Protein AF-X1AAZ5-F1 (afdb_monomer_lit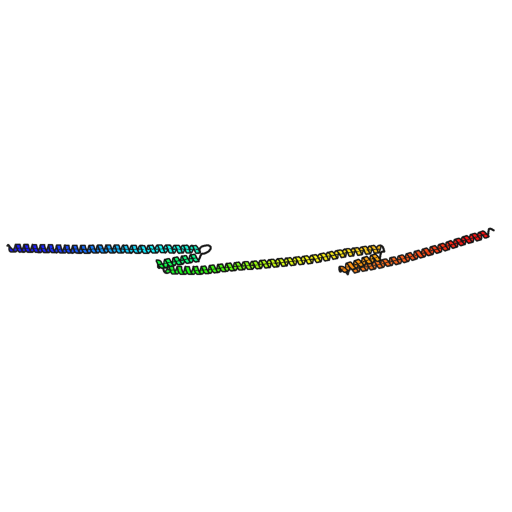e)

Structure (mmCIF, N/CA/C/O backbone):
data_AF-X1AAZ5-F1
#
_entry.id   AF-X1AAZ5-F1
#
loop_
_atom_site.group_PDB
_atom_site.id
_atom_site.type_symbol
_atom_site.label_atom_id
_atom_site.label_alt_id
_atom_site.label_comp_id
_atom_site.label_asym_id
_atom_site.label_entity_id
_atom_site.label_seq_id
_atom_site.pdbx_PDB_ins_code
_atom_site.Cartn_x
_atom_site.Cartn_y
_atom_site.Cartn_z
_atom_site.occupancy
_atom_site.B_iso_or_equiv
_atom_site.auth_seq_id
_atom_site.auth_comp_id
_atom_site.auth_asym_id
_atom_site.auth_atom_id
_atom_site.pdbx_PDB_model_num
ATOM 1 N N . MET A 1 1 ? 84.600 21.470 -128.174 1.00 48.38 1 MET A N 1
ATOM 2 C CA . MET A 1 1 ? 83.312 21.924 -127.594 1.00 48.38 1 MET A CA 1
ATOM 3 C C . MET A 1 1 ? 82.385 20.789 -127.137 1.00 48.38 1 MET A C 1
ATOM 5 O O . MET A 1 1 ? 81.461 21.081 -126.395 1.00 48.38 1 MET A O 1
ATOM 9 N N . ILE A 1 2 ? 82.657 19.516 -127.462 1.00 49.84 2 ILE A N 1
ATOM 10 C CA . ILE A 1 2 ? 81.802 18.371 -127.083 1.00 49.84 2 ILE A CA 1
ATOM 11 C C . ILE A 1 2 ? 82.000 17.956 -125.602 1.00 49.84 2 ILE A C 1
ATOM 13 O O . ILE A 1 2 ? 81.033 17.855 -124.859 1.00 49.84 2 ILE A O 1
ATOM 17 N N . ALA A 1 3 ? 83.243 17.909 -125.101 1.00 54.94 3 ALA A N 1
ATOM 18 C CA . ALA A 1 3 ? 83.543 17.515 -123.711 1.00 54.94 3 ALA A CA 1
ATOM 19 C C . ALA A 1 3 ? 82.997 18.459 -122.613 1.00 54.94 3 ALA A C 1
ATOM 21 O O . ALA A 1 3 ? 82.826 18.049 -121.469 1.00 54.94 3 ALA A O 1
ATOM 22 N N . LYS A 1 4 ? 82.716 19.731 -122.935 1.00 57.09 4 LYS A N 1
ATOM 23 C CA . LYS A 1 4 ? 82.187 20.724 -121.976 1.00 57.09 4 LYS A CA 1
ATOM 24 C C . LYS A 1 4 ? 80.663 20.604 -121.811 1.00 57.09 4 LYS A C 1
ATOM 26 O O . LYS A 1 4 ? 80.146 20.919 -120.743 1.00 57.09 4 LYS A O 1
ATOM 31 N N . ALA A 1 5 ? 79.969 20.121 -122.846 1.00 58.66 5 ALA A N 1
ATOM 32 C CA . ALA A 1 5 ? 78.535 19.843 -122.821 1.00 58.66 5 ALA A CA 1
ATOM 33 C C . ALA A 1 5 ? 78.224 18.569 -122.015 1.00 58.66 5 ALA A C 1
ATOM 35 O O . ALA A 1 5 ? 77.319 18.593 -121.184 1.00 58.66 5 ALA A O 1
ATOM 36 N N . ASP A 1 6 ? 79.036 17.514 -122.155 1.00 60.66 6 ASP A N 1
ATOM 37 C CA . ASP A 1 6 ? 78.893 16.281 -121.363 1.00 60.66 6 ASP A CA 1
ATOM 38 C C . ASP A 1 6 ? 79.175 16.502 -119.869 1.00 60.66 6 ASP A C 1
ATOM 40 O O . ASP A 1 6 ? 78.485 15.952 -119.013 1.00 60.66 6 ASP A O 1
ATOM 44 N N . LEU A 1 7 ? 80.134 17.370 -119.527 1.00 67.94 7 LEU A N 1
ATOM 45 C CA . LEU A 1 7 ? 80.459 17.701 -118.134 1.00 67.94 7 LEU A CA 1
ATOM 46 C C . LEU A 1 7 ? 79.361 18.545 -117.461 1.00 67.94 7 LEU A C 1
ATOM 48 O O . LEU A 1 7 ? 79.075 18.360 -116.281 1.00 67.94 7 LEU A O 1
ATOM 52 N N . LEU A 1 8 ? 78.707 19.439 -118.215 1.00 68.00 8 LEU A N 1
ATOM 53 C CA . LEU A 1 8 ? 77.531 20.193 -117.759 1.00 68.00 8 LEU A CA 1
ATOM 54 C C . LEU A 1 8 ? 76.291 19.303 -117.614 1.00 68.00 8 LEU A C 1
ATOM 56 O O . LEU A 1 8 ? 75.532 19.477 -116.661 1.00 68.00 8 LEU A O 1
ATOM 60 N N . LYS A 1 9 ? 76.105 18.334 -118.517 1.00 72.31 9 LYS A N 1
ATOM 61 C CA . LYS A 1 9 ? 75.026 17.343 -118.440 1.00 72.31 9 LYS A CA 1
ATOM 62 C C . LYS A 1 9 ? 75.192 16.439 -117.216 1.00 72.31 9 LYS A C 1
ATOM 64 O O . LYS A 1 9 ? 74.267 16.332 -116.421 1.00 72.31 9 LYS A O 1
ATOM 69 N N . LYS A 1 10 ? 76.408 15.940 -116.975 1.00 73.88 10 LYS A N 1
ATOM 70 C CA . LYS A 1 10 ? 76.755 15.133 -115.795 1.00 73.88 10 LYS A CA 1
ATOM 71 C C . LYS A 1 10 ? 76.596 15.902 -114.475 1.00 73.88 10 LYS A C 1
ATOM 73 O O . LYS A 1 10 ? 76.205 15.326 -113.468 1.00 73.88 10 LYS A O 1
ATOM 78 N N . ARG A 1 11 ? 76.865 17.215 -114.470 1.00 73.56 11 ARG A N 1
ATOM 79 C CA . ARG A 1 11 ? 76.662 18.086 -113.297 1.00 73.56 11 ARG A CA 1
ATOM 80 C C . ARG A 1 11 ? 75.178 18.364 -113.026 1.00 73.56 11 ARG A C 1
ATOM 82 O O . ARG A 1 11 ? 74.782 18.360 -111.867 1.00 73.56 11 ARG A O 1
ATOM 89 N N . ARG A 1 12 ? 74.357 18.540 -114.073 1.00 75.38 12 ARG A N 1
ATOM 90 C CA . ARG A 1 12 ? 72.887 18.603 -113.948 1.00 75.38 12 ARG A CA 1
ATOM 91 C C . ARG A 1 12 ? 72.302 17.288 -113.442 1.00 75.38 12 ARG A C 1
ATOM 93 O O . ARG A 1 12 ? 71.495 17.327 -112.528 1.00 75.38 12 ARG A O 1
ATOM 100 N N . GLU A 1 13 ? 72.748 16.153 -113.976 1.00 78.31 13 GLU A N 1
ATOM 101 C CA . GLU A 1 13 ? 72.322 14.822 -113.521 1.00 78.31 13 GLU A CA 1
ATOM 102 C C . GLU A 1 13 ? 72.687 14.594 -112.045 1.00 78.31 13 GLU A C 1
ATOM 104 O O . GLU A 1 13 ? 71.843 14.165 -111.270 1.00 78.31 13 GLU A O 1
ATOM 109 N N . GLN A 1 14 ? 73.891 14.983 -111.605 1.00 78.31 14 GLN A N 1
ATOM 110 C CA . GLN A 1 14 ? 74.274 14.916 -110.186 1.00 78.31 14 GLN A CA 1
ATOM 111 C C . GLN A 1 14 ? 73.463 15.861 -109.286 1.00 78.31 14 GLN A C 1
ATOM 113 O O . GLN A 1 14 ? 73.153 15.514 -108.146 1.00 78.31 14 GLN A O 1
ATOM 118 N N . GLU A 1 15 ? 73.126 17.064 -109.756 1.00 79.75 15 GLU A N 1
ATOM 119 C CA . GLU A 1 15 ? 72.258 17.990 -109.018 1.00 79.75 15 GLU A CA 1
ATOM 120 C C . GLU A 1 15 ? 70.813 17.480 -108.939 1.00 79.75 15 GLU A C 1
ATOM 122 O O . GLU A 1 15 ? 70.173 17.631 -107.897 1.00 79.75 15 GLU A O 1
ATOM 127 N N . GLU A 1 16 ? 70.302 16.852 -109.999 1.00 80.75 16 GLU A N 1
ATOM 128 C CA . GLU A 1 16 ? 68.994 16.192 -110.015 1.00 80.75 16 GLU A CA 1
ATOM 129 C C . GLU A 1 16 ? 68.976 14.961 -109.104 1.00 80.75 16 GLU A C 1
ATOM 131 O O . GLU A 1 16 ? 68.070 14.843 -108.284 1.00 80.75 16 GLU A O 1
ATOM 136 N N . GLU A 1 17 ? 70.011 14.116 -109.128 1.00 81.00 17 GLU A N 1
ATOM 137 C CA . GLU A 1 17 ? 70.171 13.000 -108.187 1.00 81.00 17 GLU A CA 1
ATOM 138 C C . GLU A 1 17 ? 70.246 13.483 -106.732 1.00 81.00 17 GLU A C 1
ATOM 140 O O . GLU A 1 17 ? 69.628 12.891 -105.846 1.00 81.00 17 GLU A O 1
ATOM 145 N N . GLN A 1 18 ? 70.959 14.581 -106.455 1.00 82.12 18 GLN A N 1
ATOM 146 C CA . GLN A 1 18 ? 71.007 15.165 -105.112 1.00 82.12 18 GLN A CA 1
ATOM 147 C C . GLN A 1 18 ? 69.662 15.752 -104.677 1.00 82.12 18 GLN A C 1
ATOM 149 O O . GLN A 1 18 ? 69.300 15.615 -103.506 1.00 82.12 18 GLN A O 1
ATOM 154 N N . LYS A 1 19 ? 68.918 16.401 -105.579 1.00 85.06 19 LYS A N 1
ATOM 155 C CA . LYS A 1 19 ? 67.560 16.889 -105.293 1.00 85.06 19 LYS A CA 1
ATOM 156 C C . LYS A 1 19 ? 66.617 15.726 -105.009 1.00 85.06 19 LYS A C 1
ATOM 158 O O . LYS A 1 19 ? 65.960 15.746 -103.973 1.00 85.06 19 LYS A O 1
ATOM 163 N N . LEU A 1 20 ? 66.642 14.690 -105.845 1.00 85.69 20 LEU A N 1
ATOM 164 C CA . LEU A 1 20 ? 65.836 13.483 -105.676 1.00 85.69 20 LEU A CA 1
ATOM 165 C C . LEU A 1 20 ? 66.172 12.766 -104.361 1.00 85.69 20 LEU A C 1
ATOM 167 O O . LEU A 1 20 ? 65.281 12.324 -103.643 1.00 85.69 20 LEU A O 1
ATOM 171 N N . LYS A 1 21 ? 67.458 12.700 -103.991 1.00 87.38 21 LYS A N 1
ATOM 172 C CA . LYS A 1 21 ? 67.903 12.127 -102.714 1.00 87.38 21 LYS A CA 1
ATOM 173 C C . LYS A 1 21 ? 67.408 12.941 -101.515 1.00 87.38 21 LYS A C 1
ATOM 175 O O . LYS A 1 21 ? 66.916 12.356 -100.559 1.00 87.38 21 LYS A O 1
ATOM 180 N N . ARG A 1 22 ? 67.469 14.277 -101.580 1.00 85.19 22 ARG A N 1
ATOM 181 C CA . ARG A 1 22 ? 66.918 15.163 -100.535 1.00 85.19 22 ARG A CA 1
ATOM 182 C C . ARG A 1 22 ? 65.399 15.060 -100.432 1.00 85.19 22 ARG A C 1
ATOM 184 O O . ARG A 1 22 ? 64.877 15.107 -99.325 1.00 85.19 22 ARG A O 1
ATOM 191 N N . GLU A 1 23 ? 64.693 14.927 -101.551 1.00 87.12 23 GLU A N 1
ATOM 192 C CA . GLU A 1 23 ? 63.245 14.691 -101.555 1.00 87.12 23 GLU A CA 1
ATOM 193 C C . GLU A 1 23 ? 62.900 13.326 -100.958 1.00 87.12 23 GLU A C 1
ATOM 195 O O . GLU A 1 23 ? 62.009 13.242 -100.120 1.00 87.12 23 GLU A O 1
ATOM 200 N N . LEU A 1 24 ? 63.647 12.273 -101.299 1.00 84.38 24 LEU A N 1
ATOM 201 C CA . LEU A 1 24 ? 63.490 10.951 -100.690 1.00 84.38 24 LEU A CA 1
ATOM 202 C C . LEU A 1 24 ? 63.758 10.969 -99.183 1.00 84.38 24 LEU A C 1
ATOM 204 O O . LEU A 1 24 ? 63.023 10.329 -98.434 1.00 84.38 24 LEU A O 1
ATOM 208 N N . ASP A 1 25 ? 64.786 11.684 -98.731 1.00 88.06 25 ASP A N 1
ATOM 209 C CA . ASP A 1 25 ? 65.100 11.797 -97.307 1.00 88.06 25 ASP A CA 1
ATOM 210 C C . ASP A 1 25 ? 64.040 12.629 -96.567 1.00 88.06 25 ASP A C 1
ATOM 212 O O . ASP A 1 25 ? 63.572 12.195 -95.517 1.00 88.06 25 ASP A O 1
ATOM 216 N N . ARG A 1 26 ? 63.534 13.723 -97.160 1.00 89.56 26 ARG A N 1
ATOM 217 C CA . ARG A 1 26 ? 62.373 14.468 -96.632 1.00 89.56 26 ARG A CA 1
ATOM 218 C C . ARG A 1 26 ? 61.125 13.597 -96.532 1.00 89.56 26 ARG A C 1
ATOM 220 O O . ARG A 1 26 ? 60.481 13.588 -95.493 1.00 89.56 26 ARG A O 1
ATOM 227 N N . LEU A 1 27 ? 60.809 12.817 -97.566 1.00 89.31 27 LEU A N 1
ATOM 228 C CA . LEU A 1 27 ? 59.665 11.901 -97.554 1.00 89.31 27 LEU A CA 1
ATOM 229 C C . LEU A 1 27 ? 59.824 10.795 -96.501 1.00 89.31 27 LEU A C 1
ATOM 231 O O . LEU A 1 27 ? 58.845 10.386 -95.874 1.00 89.31 27 LEU A O 1
ATOM 235 N N . LYS A 1 28 ? 61.048 10.300 -96.274 1.00 90.19 28 LYS A N 1
ATOM 236 C CA . LYS A 1 28 ? 61.338 9.350 -95.187 1.00 90.19 28 LYS A CA 1
ATOM 237 C C . LYS A 1 28 ? 61.170 9.997 -93.813 1.00 90.19 28 LYS A C 1
ATOM 239 O O . LYS A 1 28 ? 60.589 9.369 -92.930 1.00 90.19 28 LYS A O 1
ATOM 244 N N . GLU A 1 29 ? 61.653 11.223 -93.630 1.00 90.62 29 GLU A N 1
ATOM 245 C CA . GLU A 1 29 ? 61.481 11.996 -92.396 1.00 90.62 29 GLU A CA 1
ATOM 246 C C . GLU A 1 29 ? 60.003 12.293 -92.123 1.00 90.62 29 GLU A C 1
ATOM 248 O O . GLU A 1 29 ? 59.532 12.043 -91.016 1.00 90.62 29 GLU A O 1
ATOM 253 N N . GLU A 1 30 ? 59.242 12.720 -93.132 1.00 89.69 30 GLU A N 1
ATOM 254 C CA . GLU A 1 30 ? 57.794 12.935 -93.042 1.00 89.69 30 GLU A CA 1
ATOM 255 C C . GLU A 1 30 ? 57.055 11.645 -92.675 1.00 89.69 30 GLU A C 1
ATOM 257 O O . GLU A 1 30 ? 56.229 11.649 -91.761 1.00 89.69 30 GLU A O 1
ATOM 262 N N . ARG A 1 31 ? 57.397 10.513 -93.305 1.00 90.00 31 ARG A N 1
ATOM 263 C CA . ARG A 1 31 ? 56.808 9.204 -92.982 1.00 90.00 31 ARG A CA 1
ATOM 264 C C . ARG A 1 31 ? 57.146 8.750 -91.558 1.00 90.00 31 ARG A C 1
ATOM 266 O O . ARG A 1 31 ? 56.286 8.192 -90.874 1.00 90.00 31 ARG A O 1
ATOM 273 N N . ASN A 1 32 ? 58.371 9.003 -91.092 1.00 92.75 32 ASN A N 1
ATOM 274 C CA . ASN A 1 32 ? 58.786 8.716 -89.717 1.00 92.75 32 ASN A CA 1
ATOM 275 C C . ASN A 1 32 ? 58.052 9.608 -88.706 1.00 92.75 32 ASN A C 1
ATOM 277 O O . ASN A 1 32 ? 57.542 9.102 -87.705 1.00 92.75 32 ASN A O 1
ATOM 281 N N . LEU A 1 33 ? 57.939 10.913 -88.975 1.00 91.56 33 LEU A N 1
ATOM 282 C CA . LEU A 1 33 ? 57.174 11.853 -88.153 1.00 91.56 33 LEU A CA 1
ATOM 283 C C . LEU A 1 33 ? 55.692 11.470 -88.102 1.00 91.56 33 LEU A C 1
ATOM 285 O O . LEU A 1 33 ? 55.098 11.469 -87.024 1.00 91.56 33 LEU A O 1
ATOM 289 N N . GLU A 1 34 ? 55.098 11.077 -89.230 1.00 93.31 34 GLU A N 1
ATOM 290 C CA . GLU A 1 34 ? 53.718 10.592 -89.283 1.00 93.31 34 GLU A CA 1
ATOM 291 C C . GLU A 1 34 ? 53.538 9.319 -88.436 1.00 93.31 34 GLU A C 1
ATOM 293 O O . GLU A 1 34 ? 52.545 9.192 -87.713 1.00 93.31 34 GLU A O 1
ATOM 298 N N . GLY A 1 35 ? 54.516 8.406 -88.465 1.00 93.38 35 GLY A N 1
ATOM 299 C CA . GLY A 1 35 ? 54.561 7.221 -87.605 1.00 93.38 35 GLY A CA 1
ATOM 300 C C . GLY A 1 35 ? 54.590 7.570 -86.113 1.00 93.38 35 GLY A C 1
ATOM 301 O O . GLY A 1 35 ? 53.752 7.083 -85.352 1.00 93.38 35 GLY A O 1
ATOM 302 N N . ILE A 1 36 ? 55.485 8.475 -85.704 1.00 93.94 36 ILE A N 1
ATOM 303 C CA . ILE A 1 36 ? 55.602 8.949 -84.312 1.00 93.94 36 ILE A CA 1
ATOM 304 C C . ILE A 1 36 ? 54.311 9.648 -83.859 1.00 93.94 36 ILE A C 1
ATOM 306 O O . ILE A 1 36 ? 53.826 9.409 -82.751 1.00 93.94 36 ILE A O 1
ATOM 310 N N . LEU A 1 37 ? 53.712 10.486 -84.710 1.00 91.81 37 LEU A N 1
ATOM 311 C CA . LEU A 1 37 ? 52.455 11.175 -84.404 1.00 91.81 37 LEU A CA 1
ATOM 312 C C . LEU A 1 37 ? 51.279 10.200 -84.274 1.00 91.81 37 LEU A C 1
ATOM 314 O O . LEU A 1 37 ? 50.444 10.374 -83.381 1.00 91.81 37 LEU A O 1
ATOM 318 N N . LYS A 1 38 ? 51.198 9.171 -85.129 1.00 94.56 38 LYS A N 1
ATOM 319 C CA . LYS A 1 38 ? 50.183 8.109 -85.018 1.00 94.56 38 LYS A CA 1
ATOM 320 C C . LYS A 1 38 ? 50.335 7.331 -83.712 1.00 94.56 38 LYS A C 1
ATOM 322 O O . LYS A 1 38 ? 49.332 7.129 -83.026 1.00 94.56 38 LYS A O 1
ATOM 327 N N . GLU A 1 39 ? 51.560 6.974 -83.337 1.00 94.44 39 GLU A N 1
ATOM 328 C CA . GLU A 1 39 ? 51.838 6.256 -82.091 1.00 94.44 39 GLU A CA 1
ATOM 329 C C . GLU A 1 39 ? 51.519 7.110 -80.854 1.00 94.44 39 GLU A C 1
ATOM 331 O O . GLU A 1 39 ? 50.786 6.672 -79.970 1.00 94.44 39 GLU A O 1
ATOM 336 N N . ARG A 1 40 ? 51.923 8.387 -80.826 1.00 93.38 40 ARG A N 1
ATOM 337 C CA . ARG A 1 40 ? 51.569 9.309 -79.731 1.00 93.38 40 ARG A CA 1
ATOM 338 C C . ARG A 1 40 ? 50.054 9.495 -79.593 1.00 93.38 40 ARG A C 1
ATOM 340 O O . ARG A 1 40 ? 49.526 9.465 -78.483 1.00 93.38 40 ARG A O 1
ATOM 347 N N . ARG A 1 41 ? 49.327 9.629 -80.712 1.00 94.00 41 ARG A N 1
ATOM 348 C CA . ARG A 1 41 ? 47.851 9.686 -80.709 1.00 94.00 41 ARG A CA 1
ATOM 349 C C . ARG A 1 41 ? 47.230 8.393 -80.180 1.00 94.00 41 ARG A C 1
ATOM 351 O O . ARG A 1 41 ? 46.203 8.452 -79.504 1.00 94.00 41 ARG A O 1
ATOM 358 N N . ARG A 1 42 ? 47.817 7.233 -80.487 1.00 95.06 42 ARG A N 1
ATOM 359 C CA . ARG A 1 42 ? 47.375 5.938 -79.955 1.00 95.06 42 ARG A CA 1
ATOM 360 C C . ARG A 1 42 ? 47.581 5.872 -78.441 1.00 95.06 42 ARG A C 1
ATOM 362 O O . ARG A 1 42 ? 46.616 5.601 -77.731 1.00 95.06 42 ARG A O 1
ATOM 369 N N . GLN A 1 43 ? 48.768 6.227 -77.956 1.00 94.44 43 GLN A N 1
ATOM 370 C CA . GLN A 1 43 ? 49.090 6.261 -76.526 1.00 94.44 43 GLN A CA 1
ATOM 371 C C . GLN A 1 43 ? 48.184 7.222 -75.746 1.00 94.44 43 GLN A C 1
ATOM 373 O O . GLN A 1 43 ? 47.678 6.870 -74.683 1.00 94.44 43 GLN A O 1
ATOM 378 N N . GLU A 1 44 ? 47.893 8.413 -76.277 1.00 94.00 44 GLU A N 1
ATOM 379 C CA . GLU A 1 44 ? 46.950 9.342 -75.639 1.00 94.00 44 GLU A CA 1
ATOM 380 C C . GLU A 1 44 ? 45.522 8.784 -75.578 1.00 94.00 44 GLU A C 1
ATOM 382 O O . GLU A 1 44 ? 44.834 8.958 -74.569 1.00 94.00 44 GLU A O 1
ATOM 387 N N . ARG A 1 45 ? 45.061 8.092 -76.630 1.00 94.62 45 ARG A N 1
ATOM 388 C CA . ARG A 1 45 ? 43.749 7.423 -76.629 1.00 94.62 45 ARG A CA 1
ATOM 389 C C . ARG A 1 45 ? 43.700 6.294 -75.606 1.00 94.62 45 ARG A C 1
ATOM 391 O O . ARG A 1 45 ? 42.707 6.181 -74.891 1.00 94.62 45 ARG A O 1
ATOM 398 N N . GLU A 1 46 ? 44.744 5.477 -75.522 1.00 95.12 46 GLU A N 1
ATOM 399 C CA . GLU A 1 46 ? 44.851 4.390 -74.544 1.00 95.12 46 GLU A CA 1
ATOM 400 C C . GLU A 1 46 ? 44.911 4.937 -73.111 1.00 95.12 46 GLU A C 1
ATOM 402 O O . GLU A 1 46 ? 44.148 4.485 -72.259 1.00 95.12 46 GLU A O 1
ATOM 407 N N . LYS A 1 47 ? 45.690 5.999 -72.863 1.00 96.31 47 LYS A N 1
ATOM 408 C CA . LYS A 1 47 ? 45.733 6.698 -71.569 1.00 96.31 47 LYS A CA 1
ATOM 409 C C . LYS A 1 47 ? 44.370 7.272 -71.177 1.00 96.31 47 LYS A C 1
ATOM 411 O O . LYS A 1 47 ? 43.944 7.094 -70.039 1.00 96.31 47 LYS A O 1
ATOM 416 N N . LYS A 1 48 ? 43.649 7.909 -72.109 1.00 95.25 48 LYS A N 1
ATOM 417 C CA . LYS A 1 48 ? 42.283 8.411 -71.864 1.00 95.25 48 LYS A CA 1
ATOM 418 C C . LYS A 1 48 ? 41.308 7.278 -71.545 1.00 95.25 48 LYS A C 1
ATOM 420 O O . LYS A 1 48 ? 40.509 7.418 -70.624 1.00 95.25 48 LYS A O 1
ATOM 425 N N . LYS A 1 49 ? 41.384 6.151 -72.261 1.00 96.00 49 LYS A N 1
ATOM 426 C CA . LYS A 1 49 ? 40.563 4.963 -71.973 1.00 96.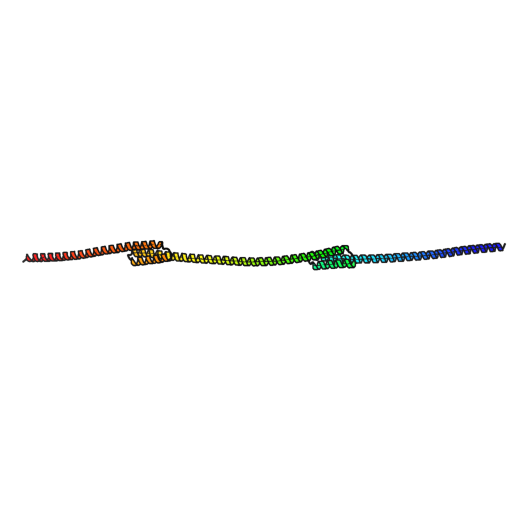00 49 LYS A CA 1
ATOM 427 C C . LYS A 1 49 ? 40.871 4.389 -70.589 1.00 96.00 49 LYS A C 1
ATOM 429 O O . LYS A 1 49 ? 39.941 4.138 -69.831 1.00 96.00 49 LYS A O 1
ATOM 434 N N . ALA A 1 50 ? 42.147 4.238 -70.236 1.00 95.19 50 ALA A N 1
ATOM 435 C CA . ALA A 1 50 ? 42.563 3.761 -68.918 1.00 95.19 50 ALA A CA 1
ATOM 436 C C . ALA A 1 50 ? 42.076 4.695 -67.799 1.00 95.19 50 ALA A C 1
ATOM 438 O O . ALA A 1 50 ? 41.524 4.232 -66.805 1.00 95.19 50 ALA A O 1
ATOM 439 N N . GLN A 1 51 ? 42.188 6.012 -67.998 1.00 95.00 51 GLN A N 1
ATOM 440 C CA . GLN A 1 51 ? 41.680 7.003 -67.052 1.00 95.00 51 GLN A CA 1
ATOM 441 C C . GLN A 1 51 ? 40.157 6.914 -66.891 1.00 95.00 51 GLN A C 1
ATOM 443 O O . GLN A 1 51 ? 39.676 6.917 -65.765 1.00 95.00 51 GLN A O 1
ATOM 448 N N . GLN A 1 52 ? 39.399 6.773 -67.984 1.00 95.19 52 GLN A N 1
ATOM 449 C CA . GLN A 1 52 ? 37.941 6.598 -67.925 1.00 95.19 52 GLN A CA 1
ATOM 450 C C . GLN A 1 52 ? 37.521 5.300 -67.221 1.00 95.19 52 GLN A C 1
ATOM 452 O O . GLN A 1 52 ? 36.503 5.267 -66.534 1.00 95.19 52 GLN A O 1
ATOM 457 N N . ILE A 1 53 ? 38.277 4.215 -67.398 1.00 94.50 53 ILE A N 1
ATOM 458 C CA . ILE A 1 53 ? 38.022 2.954 -66.690 1.00 94.50 53 ILE A CA 1
ATOM 459 C C . ILE A 1 53 ? 38.291 3.139 -65.193 1.00 94.50 53 ILE A C 1
ATOM 461 O O . ILE A 1 53 ? 37.454 2.755 -64.379 1.00 94.50 53 ILE A O 1
ATOM 465 N N . ALA A 1 54 ? 39.400 3.790 -64.834 1.00 95.44 54 ALA A N 1
ATOM 466 C CA . ALA A 1 54 ? 39.744 4.076 -63.446 1.00 95.44 54 ALA A CA 1
ATOM 467 C C . ALA A 1 54 ? 38.705 4.983 -62.760 1.00 95.44 54 ALA A C 1
ATOM 469 O O . ALA A 1 54 ? 38.321 4.717 -61.621 1.00 95.44 54 ALA A O 1
ATOM 470 N N . THR A 1 55 ? 38.190 6.015 -63.443 1.00 95.06 55 THR A N 1
ATOM 471 C CA . THR A 1 55 ? 37.132 6.875 -62.881 1.00 95.06 55 THR A CA 1
ATOM 472 C C . THR A 1 55 ? 35.833 6.105 -62.677 1.00 95.06 55 THR A C 1
ATOM 474 O O . THR A 1 55 ? 35.260 6.187 -61.597 1.00 95.06 55 THR A O 1
ATOM 477 N N . LYS A 1 56 ? 35.412 5.283 -63.648 1.00 95.75 56 LYS A N 1
ATOM 478 C CA . LYS A 1 56 ? 34.208 4.444 -63.514 1.00 95.75 56 LYS A CA 1
ATOM 479 C C . LYS A 1 56 ? 34.322 3.424 -62.381 1.00 95.75 56 LYS A C 1
ATOM 481 O O . LYS A 1 56 ? 33.345 3.167 -61.688 1.00 95.75 56 LYS A O 1
ATOM 486 N N . GLN A 1 57 ? 35.496 2.822 -62.190 1.00 94.38 57 GLN A N 1
ATOM 487 C CA . GLN A 1 57 ? 35.733 1.907 -61.068 1.00 94.38 57 GLN A CA 1
ATOM 488 C C . GLN A 1 57 ? 35.651 2.640 -59.728 1.00 94.38 57 GLN A C 1
ATOM 490 O O . GLN A 1 57 ? 35.012 2.148 -58.803 1.00 94.38 57 GLN A O 1
ATOM 495 N N . ARG A 1 58 ? 36.235 3.841 -59.641 1.00 93.81 58 ARG A N 1
ATOM 496 C CA . ARG A 1 58 ? 36.145 4.680 -58.444 1.00 93.81 58 ARG A CA 1
ATOM 497 C C . ARG A 1 58 ? 34.704 5.088 -58.133 1.00 93.81 58 ARG A C 1
ATOM 499 O O . ARG A 1 58 ? 34.303 5.013 -56.980 1.00 93.81 58 ARG A O 1
ATOM 506 N N . GLU A 1 59 ? 33.931 5.483 -59.142 1.00 94.62 59 GLU A N 1
ATOM 507 C CA . GLU A 1 59 ? 32.510 5.827 -58.990 1.00 94.62 59 GLU A CA 1
ATOM 508 C C . GLU A 1 59 ? 31.691 4.645 -58.468 1.00 94.62 59 GLU A C 1
ATOM 510 O O . GLU A 1 59 ? 30.895 4.824 -57.553 1.00 94.62 59 GLU A O 1
ATOM 515 N N . ARG A 1 60 ? 31.937 3.429 -58.977 1.00 95.38 60 ARG A N 1
ATOM 516 C CA . ARG A 1 60 ? 31.279 2.214 -58.470 1.00 95.38 60 ARG A CA 1
ATOM 517 C C . ARG A 1 60 ? 31.599 1.951 -57.004 1.00 95.38 60 ARG A C 1
ATOM 519 O O . ARG A 1 60 ? 30.682 1.740 -56.228 1.00 95.38 60 ARG A O 1
ATOM 526 N N . ILE A 1 61 ? 32.872 2.039 -56.614 1.00 93.00 61 ILE A N 1
ATOM 527 C CA . ILE A 1 61 ? 33.275 1.847 -55.212 1.00 93.00 61 ILE A CA 1
ATOM 528 C C . ILE A 1 61 ? 32.590 2.877 -54.301 1.00 93.00 61 ILE A C 1
ATOM 530 O O . ILE A 1 61 ? 32.104 2.520 -53.233 1.00 93.00 61 ILE A O 1
ATOM 534 N N . ILE A 1 62 ? 32.512 4.141 -54.730 1.00 92.69 62 ILE A N 1
ATOM 535 C CA . ILE A 1 62 ? 31.829 5.200 -53.971 1.00 92.69 62 ILE A CA 1
ATOM 536 C C . ILE A 1 62 ? 30.330 4.906 -53.854 1.00 92.69 62 ILE A C 1
ATOM 538 O O . ILE A 1 62 ? 29.761 5.061 -52.776 1.00 92.69 62 ILE A O 1
ATOM 542 N N . GLN A 1 63 ? 29.691 4.478 -54.944 1.00 95.31 63 GLN A N 1
ATOM 543 C CA . GLN A 1 63 ? 28.270 4.147 -54.947 1.00 95.31 63 GLN A CA 1
ATOM 544 C C . GLN A 1 63 ? 27.972 2.959 -54.026 1.00 95.31 63 GLN A C 1
ATOM 546 O O . GLN A 1 63 ? 27.060 3.043 -53.205 1.00 95.31 63 GLN A O 1
ATOM 551 N N . ASP A 1 64 ? 28.777 1.899 -54.089 1.00 93.81 64 ASP A N 1
ATOM 552 C CA . ASP A 1 64 ? 28.640 0.740 -53.207 1.00 93.81 64 ASP A CA 1
ATOM 553 C C . ASP A 1 64 ? 28.802 1.165 -51.737 1.00 93.81 64 ASP A C 1
ATOM 555 O O . ASP A 1 64 ? 27.947 0.862 -50.904 1.00 93.81 64 ASP A O 1
ATOM 559 N N . GLN A 1 65 ? 29.825 1.968 -51.416 1.00 92.69 65 GLN A N 1
ATOM 560 C CA . GLN A 1 65 ? 30.016 2.526 -50.070 1.00 92.69 65 GLN A CA 1
ATOM 561 C C . GLN A 1 65 ? 28.820 3.365 -49.595 1.00 92.69 65 GLN A C 1
ATOM 563 O O . GLN A 1 65 ? 28.441 3.268 -48.427 1.00 92.69 65 GLN A O 1
ATOM 568 N N . MET A 1 66 ? 28.196 4.158 -50.475 1.00 93.12 66 MET A N 1
ATOM 569 C CA . MET A 1 66 ? 26.981 4.910 -50.140 1.00 93.12 66 MET A CA 1
ATOM 570 C C . MET A 1 66 ? 25.811 3.983 -49.802 1.00 93.12 66 MET A C 1
ATOM 572 O O . MET A 1 66 ? 25.167 4.185 -48.776 1.00 93.12 66 MET A O 1
ATOM 576 N N . THR A 1 67 ? 25.580 2.931 -50.592 1.00 96.12 67 THR A N 1
ATOM 577 C CA . THR A 1 67 ? 24.479 1.988 -50.322 1.00 96.12 67 THR A CA 1
ATOM 578 C C . THR A 1 67 ? 24.649 1.253 -48.989 1.00 96.12 67 THR A C 1
ATOM 580 O O . THR A 1 67 ? 23.695 1.139 -48.220 1.00 96.12 67 THR A O 1
ATOM 583 N N . PHE A 1 68 ? 25.870 0.821 -48.650 1.00 95.19 68 PHE A N 1
ATOM 584 C CA . PHE A 1 68 ? 26.143 0.202 -47.348 1.00 95.19 68 PHE A CA 1
ATOM 585 C C . PHE A 1 68 ? 25.966 1.185 -46.191 1.00 95.19 68 PHE A C 1
ATOM 587 O O . PHE A 1 68 ? 25.480 0.808 -45.125 1.00 95.19 68 PHE A O 1
ATOM 594 N N . ARG A 1 69 ? 26.319 2.457 -46.400 1.00 93.62 69 ARG A N 1
ATOM 595 C CA . ARG A 1 69 ? 26.133 3.509 -45.401 1.00 93.62 69 ARG A CA 1
ATOM 596 C C . ARG A 1 69 ? 24.654 3.774 -45.124 1.00 93.62 69 ARG A C 1
ATOM 598 O O . ARG A 1 69 ? 24.268 3.881 -43.964 1.00 93.62 69 ARG A O 1
ATOM 605 N N . GLU A 1 70 ? 23.832 3.859 -46.164 1.00 96.31 70 GLU A N 1
ATOM 606 C CA . GLU A 1 70 ? 22.380 4.029 -46.032 1.00 96.31 70 GLU A CA 1
ATOM 607 C C . GLU A 1 70 ? 21.739 2.845 -45.302 1.00 96.31 70 GLU A C 1
ATOM 609 O O . GLU A 1 70 ? 20.960 3.046 -44.369 1.00 96.31 70 GLU A O 1
ATOM 614 N N . ALA A 1 71 ? 22.130 1.617 -45.652 1.00 97.00 71 ALA A N 1
ATOM 615 C CA . ALA A 1 71 ? 21.660 0.416 -44.968 1.00 97.00 71 ALA A CA 1
ATOM 616 C C . ALA A 1 71 ? 22.044 0.411 -43.476 1.00 97.00 71 ALA A C 1
ATOM 618 O O . ALA A 1 71 ? 21.199 0.128 -42.626 1.00 97.00 71 ALA A O 1
ATOM 619 N N . ALA A 1 72 ? 23.282 0.791 -43.138 1.00 96.75 72 ALA A N 1
ATOM 620 C CA . ALA A 1 72 ? 23.708 0.921 -41.746 1.00 96.75 72 ALA A CA 1
ATOM 621 C C . ALA A 1 72 ? 22.884 1.978 -40.996 1.00 96.75 72 ALA A C 1
ATOM 623 O O . ALA A 1 72 ? 22.444 1.725 -39.878 1.00 96.75 72 ALA A O 1
ATOM 624 N N . TYR A 1 73 ? 22.624 3.143 -41.599 1.00 96.38 73 TYR A N 1
ATOM 625 C CA . TYR A 1 73 ? 21.801 4.173 -40.960 1.00 96.38 73 TYR A CA 1
ATOM 626 C C . TYR A 1 73 ? 20.351 3.742 -40.757 1.00 96.38 73 TYR A C 1
ATOM 628 O O . TYR A 1 73 ? 19.794 4.039 -39.703 1.00 96.38 73 TYR A O 1
ATOM 636 N N . SER A 1 74 ? 19.768 2.999 -41.699 1.00 98.12 74 SER A N 1
ATOM 637 C CA . SER A 1 74 ? 18.431 2.423 -41.522 1.00 98.12 74 SER A CA 1
ATOM 638 C C . SER A 1 74 ? 18.381 1.501 -40.300 1.00 98.12 74 SER A C 1
ATOM 640 O O . SER A 1 74 ? 17.461 1.604 -39.493 1.00 98.12 74 SER A O 1
ATOM 642 N N . LEU A 1 75 ? 19.398 0.649 -40.110 1.00 98.00 75 LEU A N 1
ATOM 643 C CA . LEU A 1 75 ? 19.497 -0.224 -38.933 1.00 98.00 75 LEU A CA 1
ATOM 644 C C . LEU A 1 75 ? 19.619 0.577 -37.628 1.00 98.00 75 LEU A C 1
ATOM 646 O O . LEU A 1 75 ? 18.988 0.229 -36.630 1.00 98.00 75 LEU A O 1
ATOM 650 N N . LEU A 1 76 ? 20.397 1.664 -37.627 1.00 97.56 76 LEU A N 1
ATOM 651 C CA . LEU A 1 76 ? 20.532 2.550 -36.464 1.00 97.56 76 LEU A CA 1
ATOM 652 C C . LEU A 1 76 ? 19.218 3.272 -36.138 1.00 97.56 76 LEU A C 1
ATOM 654 O O . LEU A 1 76 ? 18.866 3.412 -34.965 1.00 97.56 76 LEU A O 1
ATOM 658 N N . GLU A 1 77 ? 18.485 3.718 -37.158 1.00 98.06 77 GLU A N 1
ATOM 659 C CA . GLU A 1 77 ? 17.179 4.351 -36.987 1.00 98.06 77 GLU A CA 1
ATOM 660 C C . GLU A 1 77 ? 16.161 3.365 -36.401 1.00 98.06 77 GLU A C 1
ATOM 662 O O . GLU A 1 77 ? 15.461 3.691 -35.438 1.00 98.06 77 GLU A O 1
ATOM 667 N N . ASP A 1 78 ? 16.120 2.141 -36.929 1.00 97.88 78 ASP A N 1
ATOM 668 C CA . ASP A 1 78 ? 15.242 1.086 -36.431 1.00 97.88 78 ASP A CA 1
ATOM 669 C C . ASP A 1 78 ? 15.608 0.662 -35.003 1.00 97.88 78 ASP A C 1
ATOM 671 O O . ASP A 1 78 ? 14.718 0.519 -34.161 1.00 97.88 78 ASP A O 1
ATOM 675 N N . GLY A 1 79 ? 16.901 0.567 -34.678 1.00 97.94 79 GLY A N 1
ATOM 676 C CA . GLY A 1 79 ? 17.376 0.360 -33.307 1.00 97.94 79 GLY A CA 1
ATOM 677 C C . GLY A 1 79 ? 16.885 1.455 -32.357 1.00 97.94 79 GLY A C 1
ATOM 678 O O . GLY A 1 79 ? 16.369 1.166 -31.274 1.00 97.94 79 GLY A O 1
ATOM 679 N N . GLY A 1 80 ? 16.934 2.713 -32.802 1.00 97.31 80 GLY A N 1
ATOM 680 C CA . GLY A 1 80 ? 16.398 3.858 -32.068 1.00 97.31 80 GLY A CA 1
ATOM 681 C C . GLY A 1 80 ? 14.885 3.790 -31.820 1.00 97.31 80 GLY A C 1
ATOM 682 O O . GLY A 1 80 ? 14.415 4.266 -30.783 1.00 97.31 80 GLY A O 1
ATOM 683 N N . LYS A 1 81 ? 14.104 3.178 -32.723 1.00 98.12 81 LYS A N 1
ATOM 684 C CA . LYS A 1 81 ? 12.652 2.988 -32.537 1.00 98.12 81 LYS A CA 1
ATOM 685 C C . LYS A 1 81 ? 12.351 2.027 -31.386 1.00 98.12 81 LYS A C 1
ATOM 687 O O . LYS A 1 81 ? 11.468 2.329 -30.588 1.00 98.12 81 LYS A O 1
ATOM 692 N N . TYR A 1 82 ? 13.096 0.926 -31.253 1.00 98.00 82 TYR A N 1
ATOM 693 C CA . TYR A 1 82 ? 12.903 -0.056 -30.172 1.00 98.00 82 TYR A CA 1
ATOM 694 C C . TYR A 1 82 ? 13.224 0.494 -28.777 1.00 98.00 82 TYR A C 1
ATOM 696 O O . TYR A 1 82 ? 12.607 0.072 -27.799 1.00 98.00 82 TYR A O 1
ATOM 704 N N . ILE A 1 83 ? 14.132 1.469 -28.683 1.00 96.88 83 ILE A N 1
ATOM 705 C CA . ILE A 1 83 ? 14.445 2.164 -27.424 1.00 96.88 83 ILE A CA 1
ATOM 706 C C . ILE A 1 83 ? 13.311 3.123 -27.029 1.00 96.88 83 ILE A C 1
ATOM 708 O O . ILE A 1 83 ? 12.966 3.230 -25.857 1.00 96.88 83 ILE A O 1
ATOM 712 N N . LYS A 1 84 ? 12.695 3.805 -28.005 1.00 96.88 84 LYS A N 1
ATOM 713 C CA . LYS A 1 84 ? 11.640 4.813 -27.776 1.00 96.88 84 LYS A CA 1
ATOM 714 C C . LYS A 1 84 ? 10.252 4.230 -27.477 1.00 96.88 84 LYS A C 1
ATOM 716 O O . LYS A 1 84 ? 9.315 4.991 -27.238 1.00 96.88 84 LYS A O 1
ATOM 721 N N . MET A 1 85 ? 10.084 2.910 -27.523 1.00 95.88 85 MET A N 1
ATOM 722 C CA . MET A 1 85 ? 8.815 2.262 -27.184 1.00 95.88 85 MET A CA 1
ATOM 723 C C . MET A 1 85 ? 8.478 2.435 -25.694 1.00 95.88 85 MET A C 1
ATOM 725 O O . MET A 1 85 ? 9.364 2.564 -24.855 1.00 95.88 85 MET A O 1
ATOM 729 N N . SER A 1 86 ? 7.185 2.375 -25.343 1.00 94.00 86 SER A N 1
ATOM 730 C CA . SER A 1 86 ? 6.736 2.453 -23.938 1.00 94.00 86 SER A CA 1
ATOM 731 C C . SER A 1 86 ? 7.367 1.372 -23.050 1.00 94.00 86 SER A C 1
ATOM 733 O O . SER A 1 86 ? 7.530 1.573 -21.849 1.00 94.00 86 SER A O 1
ATOM 735 N N . THR A 1 87 ? 7.701 0.227 -23.643 1.00 94.06 87 THR A N 1
ATOM 736 C CA . THR A 1 87 ? 8.516 -0.832 -23.050 1.00 94.06 87 THR A CA 1
ATOM 737 C C . THR A 1 87 ? 9.732 -1.037 -23.952 1.00 94.06 87 THR A C 1
ATOM 739 O O . THR A 1 87 ? 9.583 -1.670 -25.002 1.00 94.06 87 THR A O 1
ATOM 742 N N . PRO A 1 88 ? 10.899 -0.477 -23.596 1.00 95.56 88 PRO A N 1
ATOM 743 C CA . PRO A 1 88 ? 12.088 -0.561 -24.434 1.00 95.56 88 PRO A CA 1
ATOM 744 C C . PRO A 1 88 ? 12.529 -2.011 -24.656 1.00 95.56 88 PRO A C 1
ATOM 746 O O . PRO A 1 88 ? 12.662 -2.782 -23.703 1.00 95.56 88 PRO A O 1
ATOM 749 N N . ASP A 1 89 ? 12.785 -2.370 -25.913 1.00 97.56 89 ASP A N 1
ATOM 750 C CA . ASP A 1 89 ? 13.343 -3.673 -26.292 1.00 97.56 89 ASP A CA 1
ATOM 751 C C . ASP A 1 89 ? 14.844 -3.514 -26.566 1.00 97.56 89 ASP A C 1
ATOM 753 O O . ASP A 1 89 ? 15.294 -3.375 -27.708 1.00 97.56 89 ASP A O 1
ATOM 757 N N . TYR A 1 90 ? 15.623 -3.472 -25.480 1.00 97.50 90 TYR A N 1
ATOM 758 C CA . TYR A 1 90 ? 17.074 -3.287 -25.549 1.00 97.50 90 TYR A CA 1
ATOM 759 C C . TYR A 1 90 ? 17.768 -4.399 -26.338 1.00 97.50 90 TYR A C 1
ATOM 761 O O . TYR A 1 90 ? 18.756 -4.127 -27.009 1.00 97.50 90 TYR A O 1
ATOM 769 N N . ASP A 1 91 ? 17.259 -5.633 -26.301 1.00 97.94 91 ASP A N 1
ATOM 770 C CA . ASP A 1 91 ? 17.872 -6.766 -27.000 1.00 97.94 91 ASP A CA 1
ATOM 771 C C . ASP A 1 91 ? 17.815 -6.595 -28.517 1.00 97.94 91 ASP A C 1
ATOM 773 O O . ASP A 1 91 ? 18.834 -6.735 -29.203 1.00 97.94 91 ASP A O 1
ATOM 777 N N . LYS A 1 92 ? 16.646 -6.216 -29.046 1.00 98.00 92 LYS A N 1
ATOM 778 C CA . LYS A 1 92 ? 16.513 -5.910 -30.475 1.00 98.00 92 LYS A CA 1
ATOM 779 C C . LYS A 1 92 ? 17.303 -4.674 -30.869 1.00 98.00 92 LYS A C 1
ATOM 781 O O . LYS A 1 92 ? 17.969 -4.699 -31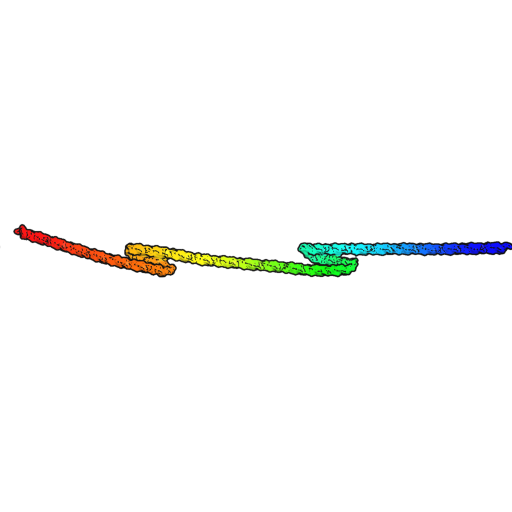.902 1.00 98.00 92 LYS A O 1
ATOM 786 N N . ALA A 1 93 ? 17.268 -3.622 -30.050 1.00 98.38 93 ALA A N 1
ATOM 787 C CA . ALA A 1 93 ? 18.041 -2.415 -30.313 1.00 98.38 93 ALA A CA 1
ATOM 788 C C . ALA A 1 93 ? 19.541 -2.734 -30.410 1.00 98.38 93 ALA A C 1
ATOM 790 O O . ALA A 1 93 ? 20.150 -2.474 -31.445 1.00 98.38 93 ALA A O 1
ATOM 791 N N . ILE A 1 94 ? 20.119 -3.373 -29.387 1.00 98.31 94 ILE A N 1
ATOM 792 C CA . ILE A 1 94 ? 21.537 -3.761 -29.348 1.00 98.31 94 ILE A CA 1
ATOM 793 C C . ILE A 1 94 ? 21.898 -4.630 -30.559 1.00 98.31 94 ILE A C 1
ATOM 795 O O . ILE A 1 94 ? 22.922 -4.380 -31.192 1.00 98.31 94 ILE A O 1
ATOM 799 N N . SER A 1 95 ? 21.052 -5.599 -30.928 1.00 98.31 95 SER A N 1
ATOM 800 C CA . SER A 1 95 ? 21.282 -6.434 -32.114 1.00 98.31 95 SER A CA 1
ATOM 801 C C . SER A 1 95 ? 21.377 -5.609 -33.403 1.00 98.31 95 SER A C 1
ATOM 803 O O . SER A 1 95 ? 22.290 -5.831 -34.197 1.00 98.31 95 SER A O 1
ATOM 805 N N . LEU A 1 96 ? 20.492 -4.626 -33.599 1.00 98.25 96 LEU A N 1
ATOM 806 C CA . LEU A 1 96 ? 20.511 -3.743 -34.771 1.00 98.25 96 LEU A CA 1
ATOM 807 C C . LEU A 1 96 ? 21.733 -2.813 -34.780 1.00 98.25 96 LEU A C 1
ATOM 809 O O . LEU A 1 96 ? 22.356 -2.640 -35.826 1.00 98.25 96 LEU A O 1
ATOM 813 N N . TYR A 1 97 ? 22.132 -2.273 -33.623 1.00 98.00 97 TYR A N 1
ATOM 814 C CA . TYR A 1 97 ? 23.355 -1.468 -33.499 1.00 98.00 97 TYR A CA 1
ATOM 815 C C . TYR A 1 97 ? 24.621 -2.286 -33.796 1.00 98.00 97 TYR A C 1
ATOM 817 O O . TYR A 1 97 ? 25.530 -1.784 -34.458 1.00 98.00 97 TYR A O 1
ATOM 825 N N . VAL A 1 98 ? 24.676 -3.548 -33.358 1.00 97.94 98 VAL A N 1
ATOM 826 C CA . VAL A 1 98 ? 25.776 -4.475 -33.674 1.00 97.94 98 VAL A CA 1
ATOM 827 C C . VAL A 1 98 ? 25.819 -4.780 -35.171 1.00 97.94 98 VAL A C 1
ATOM 829 O O . VAL A 1 98 ? 26.878 -4.655 -35.776 1.00 97.94 98 VAL A O 1
ATOM 832 N N . GLN A 1 99 ? 24.676 -5.082 -35.795 1.00 97.81 99 GLN A N 1
ATOM 833 C CA . GLN A 1 99 ? 24.604 -5.319 -37.243 1.00 97.81 99 GLN A CA 1
ATOM 834 C C . GLN A 1 99 ? 25.046 -4.090 -38.051 1.00 97.81 99 GLN A C 1
ATOM 836 O O . GLN A 1 99 ? 25.807 -4.217 -39.008 1.00 97.81 99 GLN A O 1
ATOM 841 N N . ALA A 1 100 ? 24.615 -2.890 -37.647 1.00 97.19 100 ALA A N 1
ATOM 842 C CA . ALA A 1 100 ? 25.035 -1.643 -38.280 1.00 97.19 100 ALA A CA 1
ATOM 843 C C . ALA A 1 100 ? 26.547 -1.412 -38.140 1.00 97.19 100 ALA A C 1
ATOM 845 O O . ALA A 1 100 ? 27.209 -1.044 -39.110 1.00 97.19 100 ALA A O 1
ATOM 846 N N . ARG A 1 101 ? 27.103 -1.662 -36.947 1.00 96.69 101 ARG A N 1
ATOM 847 C CA . ARG A 1 101 ? 28.546 -1.589 -36.691 1.00 96.69 101 ARG A CA 1
ATOM 848 C C . ARG A 1 101 ? 29.316 -2.552 -37.595 1.00 96.69 101 ARG A C 1
ATOM 850 O O . ARG A 1 101 ? 30.286 -2.131 -38.217 1.00 96.69 101 ARG A O 1
ATOM 857 N N . ASP A 1 102 ? 28.888 -3.807 -37.678 1.00 96.12 102 ASP A N 1
ATOM 858 C CA . ASP A 1 102 ? 29.577 -4.837 -38.461 1.00 96.12 102 ASP A CA 1
ATOM 859 C C . ASP A 1 102 ? 29.545 -4.495 -39.962 1.00 96.12 102 ASP A C 1
ATOM 861 O O . ASP A 1 102 ? 30.571 -4.574 -40.638 1.00 96.12 102 ASP A O 1
ATOM 865 N N . LEU A 1 103 ? 28.420 -3.969 -40.466 1.00 95.50 103 LEU A N 1
ATOM 866 C CA . LEU A 1 103 ? 28.300 -3.504 -41.852 1.00 95.50 103 LEU A CA 1
ATOM 867 C C . LEU A 1 103 ? 29.265 -2.344 -42.171 1.00 95.50 103 LEU A C 1
ATOM 869 O O . LEU A 1 103 ? 29.917 -2.344 -43.219 1.00 95.50 103 LEU A O 1
ATOM 873 N N . LEU A 1 104 ? 29.380 -1.366 -41.265 1.00 94.25 104 LEU A N 1
ATOM 874 C CA . LEU A 1 104 ? 30.294 -0.226 -41.416 1.00 94.25 104 LEU A CA 1
ATOM 875 C C . LEU A 1 104 ? 31.767 -0.649 -41.319 1.00 94.25 104 LEU A C 1
ATOM 877 O O . LEU A 1 104 ? 32.605 -0.131 -42.065 1.00 94.25 104 LEU A O 1
ATOM 881 N N . ALA A 1 105 ? 32.080 -1.602 -40.438 1.00 94.81 105 ALA A N 1
ATOM 882 C CA . ALA A 1 105 ? 33.429 -2.124 -40.257 1.00 94.81 105 ALA A CA 1
ATOM 883 C C . ALA A 1 105 ? 33.901 -2.913 -41.483 1.00 94.81 105 ALA A C 1
ATOM 885 O O . ALA A 1 105 ? 34.980 -2.644 -42.006 1.00 94.81 105 ALA A O 1
ATOM 886 N N . GLU A 1 106 ? 33.080 -3.843 -41.974 1.00 94.00 106 GLU A N 1
ATOM 887 C CA . GLU A 1 106 ? 33.470 -4.750 -43.055 1.00 94.00 106 GLU A CA 1
ATOM 888 C C . GLU A 1 106 ? 33.518 -4.084 -44.434 1.00 94.00 106 GLU A C 1
ATOM 890 O O . GLU A 1 106 ? 34.331 -4.475 -45.273 1.00 94.00 106 GLU A O 1
ATOM 895 N N . LYS A 1 107 ? 32.619 -3.128 -44.716 1.00 91.81 107 LYS A N 1
ATOM 896 C CA . LYS A 1 107 ? 32.435 -2.593 -46.080 1.00 91.81 107 LYS A CA 1
ATOM 897 C C . LYS A 1 107 ? 33.023 -1.204 -46.296 1.00 91.81 107 LYS A C 1
ATOM 899 O O . LYS A 1 107 ? 33.374 -0.875 -47.428 1.00 91.81 107 LYS A O 1
ATOM 904 N N . ILE A 1 108 ? 33.117 -0.390 -45.244 1.00 88.88 108 ILE A N 1
ATOM 905 C CA . ILE A 1 108 ? 33.511 1.025 -45.356 1.00 88.88 108 ILE A CA 1
ATOM 906 C C . ILE A 1 108 ? 34.866 1.289 -44.688 1.00 88.88 108 ILE A C 1
ATOM 908 O O . ILE A 1 108 ? 35.613 2.139 -45.169 1.00 88.88 108 ILE A O 1
ATOM 912 N N . GLY A 1 109 ? 35.216 0.548 -43.628 1.00 87.69 109 GLY A N 1
ATOM 913 C CA . GLY A 1 109 ? 36.466 0.756 -42.885 1.00 87.69 109 GLY A CA 1
ATOM 914 C C . GLY A 1 109 ? 36.461 2.055 -42.071 1.00 87.69 109 GLY A C 1
ATOM 915 O O . GLY A 1 109 ? 37.478 2.733 -41.956 1.00 87.69 109 GLY A O 1
ATOM 916 N N . TRP A 1 110 ? 35.293 2.447 -41.556 1.00 87.31 110 TRP A N 1
ATOM 917 C CA . TRP A 1 110 ? 35.076 3.754 -40.935 1.00 87.31 110 TRP A CA 1
ATOM 918 C C . TRP A 1 110 ? 35.383 3.741 -39.426 1.00 87.31 110 TRP A C 1
ATOM 920 O O . TRP A 1 110 ? 34.486 3.726 -38.589 1.00 87.31 110 TRP A O 1
ATOM 930 N N . GLU A 1 111 ? 36.666 3.690 -39.067 1.00 87.38 111 GLU A N 1
ATOM 931 C CA . GLU A 1 111 ? 37.125 3.434 -37.687 1.00 87.38 111 GLU A CA 1
ATOM 932 C C . GLU A 1 111 ? 36.618 4.400 -36.588 1.00 87.38 111 GLU A C 1
ATOM 934 O O . GLU A 1 111 ? 36.258 3.917 -35.504 1.00 87.38 111 GLU A O 1
ATOM 939 N N . PRO A 1 112 ? 36.552 5.733 -36.791 1.00 88.06 112 PRO A N 1
ATOM 940 C CA . PRO A 1 112 ? 36.135 6.649 -35.723 1.00 88.06 112 PRO A CA 1
ATOM 941 C C . PRO A 1 112 ? 34.684 6.409 -35.267 1.00 88.06 112 PRO A C 1
ATOM 943 O O . PRO A 1 112 ? 34.377 6.404 -34.075 1.00 88.06 112 PRO A O 1
ATOM 946 N N . GLU A 1 113 ? 33.791 6.131 -36.209 1.00 87.69 113 GLU A N 1
ATOM 947 C CA . GLU A 1 113 ? 32.362 5.917 -36.004 1.00 87.69 113 GLU A CA 1
ATOM 948 C C . GLU A 1 113 ? 32.094 4.564 -35.343 1.00 87.69 113 GLU A C 1
ATOM 950 O O . GLU A 1 113 ? 31.164 4.447 -34.544 1.00 87.69 113 GLU A O 1
ATOM 955 N N . LEU A 1 114 ? 32.949 3.565 -35.590 1.00 93.31 114 LEU A N 1
ATOM 956 C CA . LEU A 1 114 ? 32.902 2.287 -34.877 1.00 93.31 114 LEU A CA 1
ATOM 957 C C . LEU A 1 114 ? 33.171 2.465 -33.384 1.00 93.31 114 LEU A C 1
ATOM 959 O O . LEU A 1 114 ? 32.535 1.800 -32.568 1.00 93.31 114 LEU A O 1
ATOM 963 N N . THR A 1 115 ? 34.075 3.375 -33.014 1.00 95.12 115 THR A N 1
ATOM 964 C CA . THR A 1 115 ? 34.350 3.674 -31.601 1.00 95.12 115 THR A CA 1
ATOM 965 C C . THR A 1 115 ? 33.105 4.247 -30.926 1.00 95.12 115 THR A C 1
ATOM 967 O O . THR A 1 115 ? 32.696 3.741 -29.881 1.00 95.12 115 THR A O 1
ATOM 970 N N . ASN A 1 116 ? 32.445 5.214 -31.570 1.00 94.81 116 ASN A N 1
ATOM 971 C CA . ASN A 1 116 ? 31.202 5.814 -31.075 1.00 94.81 116 ASN A CA 1
ATOM 972 C C . ASN A 1 116 ? 30.048 4.798 -30.986 1.00 94.81 116 ASN A C 1
ATOM 974 O O . ASN A 1 116 ? 29.262 4.816 -30.037 1.00 94.81 116 ASN A O 1
ATOM 978 N N . LEU A 1 117 ? 29.939 3.887 -31.958 1.00 95.44 117 LEU A N 1
ATOM 979 C CA . LEU A 1 117 ? 28.938 2.818 -31.923 1.00 95.44 117 LEU A CA 1
ATOM 980 C C . LEU A 1 117 ? 29.221 1.808 -30.813 1.00 95.44 117 LEU A C 1
ATOM 982 O O . LEU A 1 117 ? 28.294 1.385 -30.130 1.00 95.44 117 LEU A O 1
ATOM 986 N N . ASN A 1 118 ? 30.483 1.452 -30.580 1.00 96.56 118 ASN A N 1
ATOM 987 C CA . ASN A 1 118 ? 30.854 0.555 -29.488 1.00 96.56 118 ASN A CA 1
ATOM 988 C C . ASN A 1 118 ? 30.553 1.169 -28.116 1.00 96.56 118 ASN A C 1
ATOM 990 O O . ASN A 1 118 ? 30.057 0.463 -27.237 1.00 96.56 118 ASN A O 1
ATOM 994 N N . THR A 1 119 ? 30.807 2.470 -27.929 1.00 97.31 119 THR A N 1
ATOM 995 C CA . THR A 1 119 ? 30.410 3.164 -26.696 1.00 97.31 119 THR A CA 1
ATOM 996 C C . THR A 1 119 ? 28.895 3.174 -26.535 1.00 97.31 119 THR A C 1
ATOM 998 O O . THR A 1 119 ? 28.410 2.801 -25.474 1.00 97.31 119 THR A O 1
ATOM 1001 N N . LEU A 1 120 ? 28.144 3.464 -27.603 1.00 96.88 120 LEU A N 1
ATOM 1002 C CA . LEU A 1 120 ? 26.680 3.454 -27.564 1.00 96.88 120 LEU A CA 1
ATOM 1003 C C . LEU A 1 120 ? 26.113 2.065 -27.234 1.00 96.88 120 LEU A C 1
ATOM 1005 O O . LEU A 1 120 ? 25.220 1.945 -26.403 1.00 96.88 120 LEU A O 1
ATOM 1009 N N . ILE A 1 121 ? 26.647 1.002 -27.843 1.00 97.75 121 ILE A N 1
ATOM 1010 C CA . ILE A 1 121 ? 26.250 -0.383 -27.549 1.00 97.75 121 ILE A CA 1
ATOM 1011 C C . ILE A 1 121 ? 26.522 -0.713 -26.078 1.00 97.75 121 ILE A C 1
ATOM 1013 O O . ILE A 1 121 ? 25.673 -1.302 -25.412 1.00 97.75 121 ILE A O 1
ATOM 1017 N N . LYS A 1 122 ? 27.688 -0.319 -25.556 1.00 98.31 122 LYS A N 1
ATOM 1018 C CA . LYS A 1 122 ? 28.041 -0.528 -24.148 1.00 98.31 122 LYS A CA 1
ATOM 1019 C C . LYS A 1 122 ? 27.089 0.219 -23.211 1.00 98.31 122 LYS A C 1
ATOM 1021 O O . LYS A 1 122 ? 26.650 -0.356 -22.218 1.00 98.31 122 LYS A O 1
ATOM 1026 N N . ASP A 1 123 ? 26.748 1.459 -23.538 1.00 97.94 123 ASP A N 1
ATOM 1027 C CA . ASP A 1 123 ? 25.812 2.262 -22.754 1.00 97.94 123 ASP A CA 1
ATOM 1028 C C . ASP A 1 123 ? 24.408 1.644 -22.762 1.00 97.94 123 ASP A C 1
ATOM 1030 O O . ASP A 1 123 ? 23.803 1.512 -21.700 1.00 97.94 123 ASP A O 1
ATOM 1034 N N . LEU A 1 124 ? 23.937 1.146 -23.912 1.00 97.50 124 LEU A N 1
ATOM 1035 C CA . LEU A 1 124 ? 22.659 0.431 -24.016 1.00 97.50 124 LEU A CA 1
ATOM 1036 C C . LEU A 1 124 ? 22.633 -0.870 -23.206 1.00 97.50 124 LEU A C 1
ATOM 1038 O O . LEU A 1 124 ? 21.608 -1.202 -22.610 1.00 97.50 124 LEU A O 1
ATOM 1042 N N . ILE A 1 125 ? 23.744 -1.610 -23.154 1.00 97.81 125 ILE A N 1
ATOM 1043 C CA . ILE A 1 125 ? 23.863 -2.808 -22.309 1.00 97.81 125 ILE A CA 1
ATOM 1044 C C . ILE A 1 125 ? 23.748 -2.425 -20.828 1.00 97.81 125 ILE A C 1
ATOM 1046 O O . ILE A 1 125 ? 22.983 -3.046 -20.090 1.00 97.81 125 ILE A O 1
ATOM 1050 N N . ASN A 1 126 ? 24.447 -1.372 -20.398 1.00 98.12 126 ASN A N 1
ATOM 1051 C CA . ASN A 1 126 ? 24.365 -0.888 -19.019 1.00 98.12 126 ASN A CA 1
ATOM 1052 C C . ASN A 1 126 ? 22.948 -0.392 -18.679 1.00 98.12 126 ASN A C 1
ATOM 1054 O O . ASN A 1 126 ? 22.422 -0.678 -17.603 1.00 98.12 126 ASN A O 1
ATOM 1058 N N . GLU A 1 127 ? 22.304 0.329 -19.599 1.00 97.19 127 GLU A N 1
ATOM 1059 C CA . GLU A 1 127 ? 20.938 0.824 -19.426 1.00 97.19 127 GLU A CA 1
ATOM 1060 C C . GLU A 1 127 ? 19.930 -0.329 -19.313 1.00 97.19 127 GLU A C 1
ATOM 1062 O O . GLU A 1 127 ? 19.064 -0.310 -18.432 1.00 97.19 127 GLU A O 1
ATOM 1067 N N . LYS A 1 128 ? 20.099 -1.389 -20.114 1.00 97.38 128 LYS A N 1
ATOM 1068 C CA . LYS A 1 128 ? 19.325 -2.633 -20.001 1.00 97.38 128 LYS A CA 1
ATOM 1069 C C . LYS A 1 128 ? 19.451 -3.250 -18.607 1.00 97.38 128 LYS A C 1
ATOM 1071 O O . LYS A 1 128 ? 18.441 -3.625 -18.008 1.00 97.38 128 LYS A O 1
ATOM 1076 N N . GLU A 1 129 ? 20.666 -3.368 -18.076 1.00 97.69 129 GLU A N 1
ATOM 1077 C CA . GLU A 1 129 ? 20.892 -3.933 -16.740 1.00 97.69 129 GLU A CA 1
ATOM 1078 C C . GLU A 1 129 ? 20.227 -3.094 -15.642 1.00 97.69 129 GLU A C 1
ATOM 1080 O O . GLU A 1 129 ? 19.557 -3.637 -14.756 1.00 97.69 129 GLU A O 1
ATOM 1085 N N . LEU A 1 130 ? 20.350 -1.766 -15.723 1.00 97.62 130 LEU A N 1
ATOM 1086 C CA . LEU A 1 130 ? 19.695 -0.843 -14.797 1.00 97.62 130 LEU A CA 1
ATOM 1087 C C . LEU A 1 130 ? 18.169 -0.953 -14.871 1.00 97.62 130 LEU A C 1
ATOM 1089 O O . LEU A 1 130 ? 17.509 -1.004 -13.830 1.00 97.62 130 LEU A O 1
ATOM 1093 N N . TYR A 1 131 ? 17.611 -1.042 -16.079 1.00 96.38 131 TYR A N 1
ATOM 1094 C CA . TYR A 1 131 ? 16.180 -1.229 -16.299 1.00 96.38 131 TYR A CA 1
ATOM 1095 C C . TYR A 1 131 ? 15.676 -2.536 -15.674 1.00 96.38 131 TYR A C 1
ATOM 1097 O O . TYR A 1 131 ? 14.694 -2.525 -14.928 1.00 96.38 131 TYR A O 1
ATOM 1105 N N . LEU A 1 132 ? 16.376 -3.652 -15.898 1.00 96.56 132 LEU A N 1
ATOM 1106 C CA . LEU A 1 132 ? 16.022 -4.950 -15.315 1.00 96.56 132 LEU A CA 1
ATOM 1107 C C . LEU A 1 132 ? 16.110 -4.936 -13.785 1.00 96.56 132 LEU A C 1
ATOM 1109 O O . LEU A 1 132 ? 15.211 -5.437 -13.107 1.00 96.56 132 LEU A O 1
ATOM 1113 N N . LYS A 1 133 ? 17.155 -4.318 -13.223 1.00 97.50 133 LYS A N 1
ATOM 1114 C CA . LYS A 1 133 ? 17.309 -4.170 -11.770 1.00 97.50 133 LYS A CA 1
ATOM 1115 C C . LYS A 1 133 ? 16.184 -3.332 -11.167 1.00 97.50 133 LYS A C 1
ATOM 1117 O O . LYS A 1 133 ? 15.639 -3.701 -10.124 1.00 97.50 133 LYS A O 1
ATOM 1122 N N . LYS A 1 134 ? 15.819 -2.226 -11.821 1.00 96.50 134 LYS A N 1
ATOM 1123 C CA . LYS A 1 134 ? 14.706 -1.370 -11.401 1.00 96.50 134 LYS A CA 1
ATOM 1124 C C . LYS A 1 134 ? 13.391 -2.146 -11.424 1.00 96.50 134 LYS A C 1
ATOM 1126 O O . LYS A 1 134 ? 12.707 -2.173 -10.407 1.00 96.50 134 LYS A O 1
ATOM 1131 N N . LYS A 1 135 ? 13.100 -2.849 -12.523 1.00 95.62 135 LYS A N 1
ATOM 1132 C CA . LYS A 1 135 ? 11.898 -3.680 -12.667 1.00 95.62 135 LYS A CA 1
ATOM 1133 C C . LYS A 1 135 ? 11.797 -4.737 -11.563 1.00 95.62 135 LYS A C 1
ATOM 1135 O O . LYS A 1 135 ? 10.774 -4.824 -10.896 1.00 95.62 135 LYS A O 1
ATOM 1140 N N . LYS A 1 136 ? 12.881 -5.472 -11.299 1.00 96.38 136 LYS A N 1
ATOM 1141 C CA . LYS A 1 136 ? 12.933 -6.463 -10.213 1.00 96.38 136 LYS A CA 1
ATOM 1142 C C . LYS A 1 136 ? 12.681 -5.833 -8.838 1.00 96.38 136 LYS A C 1
ATOM 1144 O O . LYS A 1 136 ? 11.944 -6.380 -8.028 1.00 96.38 136 LYS A O 1
ATOM 1149 N N . THR A 1 137 ? 13.272 -4.667 -8.582 1.00 96.62 137 THR A N 1
ATOM 1150 C CA . THR A 1 137 ? 13.090 -3.940 -7.315 1.00 96.62 137 THR A CA 1
ATOM 1151 C C . THR A 1 137 ? 11.647 -3.452 -7.150 1.00 96.62 137 THR A C 1
ATOM 1153 O O . THR A 1 137 ? 11.096 -3.495 -6.053 1.00 96.62 137 THR A O 1
ATOM 1156 N N . GLU A 1 138 ? 11.013 -2.992 -8.230 1.00 96.12 138 GLU A N 1
ATOM 1157 C CA . GLU A 1 138 ? 9.595 -2.620 -8.235 1.00 96.12 138 GLU A CA 1
ATOM 1158 C C . GLU A 1 138 ? 8.705 -3.834 -7.949 1.00 96.12 138 GLU A C 1
ATOM 1160 O O . GLU A 1 138 ? 7.856 -3.752 -7.064 1.00 96.12 138 GLU A O 1
ATOM 1165 N N . GLU A 1 139 ? 8.947 -4.971 -8.605 1.00 95.81 139 GLU A N 1
ATOM 1166 C CA . GLU A 1 139 ? 8.238 -6.232 -8.351 1.00 95.81 139 GLU A CA 1
ATOM 1167 C C . GLU A 1 139 ? 8.390 -6.682 -6.885 1.00 95.81 139 GLU A C 1
ATOM 1169 O O . GLU A 1 139 ? 7.390 -6.903 -6.198 1.00 95.81 139 GLU A O 1
ATOM 1174 N N . GLU A 1 140 ? 9.611 -6.712 -6.345 1.00 96.56 140 GLU A N 1
ATOM 1175 C CA . GLU A 1 140 ? 9.863 -7.032 -4.932 1.00 96.56 140 GLU A CA 1
ATOM 1176 C C . GLU A 1 140 ? 9.129 -6.075 -3.978 1.00 96.56 140 GLU A C 1
ATOM 1178 O O . GLU A 1 140 ? 8.541 -6.507 -2.985 1.00 96.56 140 GLU A O 1
ATOM 1183 N N . ASN A 1 141 ? 9.113 -4.776 -4.284 1.00 96.75 141 ASN A N 1
ATOM 1184 C CA . ASN A 1 141 ? 8.386 -3.787 -3.490 1.00 96.75 141 ASN A CA 1
ATOM 1185 C C . ASN A 1 141 ? 6.867 -3.976 -3.575 1.00 96.75 141 ASN A C 1
ATOM 1187 O O . ASN A 1 141 ? 6.178 -3.780 -2.573 1.00 96.75 141 ASN A O 1
ATOM 1191 N N . THR A 1 142 ? 6.325 -4.361 -4.734 1.00 96.44 142 THR A N 1
ATOM 1192 C CA . THR A 1 142 ? 4.890 -4.665 -4.857 1.00 96.44 142 THR A CA 1
ATOM 1193 C C . THR A 1 142 ? 4.500 -5.880 -4.023 1.00 96.44 142 THR A C 1
ATOM 1195 O O . THR A 1 142 ? 3.496 -5.819 -3.316 1.00 96.44 142 THR A O 1
ATOM 1198 N N . ILE A 1 143 ? 5.329 -6.927 -4.016 1.00 95.75 143 ILE A N 1
ATOM 1199 C CA . ILE A 1 143 ? 5.116 -8.125 -3.195 1.00 95.75 143 ILE A CA 1
ATOM 1200 C C . ILE A 1 143 ? 5.171 -7.769 -1.705 1.00 95.75 143 ILE A C 1
ATOM 1202 O O . ILE A 1 143 ? 4.271 -8.140 -0.955 1.00 95.75 143 ILE A O 1
ATOM 1206 N N . LYS A 1 144 ? 6.172 -6.991 -1.270 1.00 97.19 144 LYS A N 1
ATOM 1207 C CA . LYS A 1 144 ? 6.272 -6.538 0.129 1.00 97.19 144 LYS A CA 1
ATOM 1208 C C . LYS A 1 144 ? 5.043 -5.746 0.569 1.00 97.19 144 LYS A C 1
ATOM 1210 O O . LYS A 1 144 ? 4.481 -6.034 1.618 1.00 97.19 144 LYS A O 1
ATOM 1215 N N . ARG A 1 145 ? 4.571 -4.805 -0.256 1.00 95.75 145 ARG A N 1
ATOM 1216 C CA . ARG A 1 145 ? 3.351 -4.031 0.037 1.00 95.75 145 ARG A CA 1
ATOM 1217 C C . ARG A 1 145 ? 2.112 -4.918 0.147 1.00 95.75 145 ARG A C 1
ATOM 1219 O O . ARG A 1 145 ? 1.255 -4.651 0.983 1.00 95.75 145 ARG A O 1
ATOM 1226 N N . GLN A 1 146 ? 2.002 -5.955 -0.684 1.00 95.88 146 GLN A N 1
ATOM 1227 C CA . GLN A 1 146 ? 0.904 -6.921 -0.594 1.00 95.88 146 GLN A CA 1
ATOM 1228 C C . GLN A 1 146 ? 0.959 -7.706 0.722 1.00 95.88 146 GLN A C 1
ATOM 1230 O O . GLN A 1 146 ? -0.051 -7.783 1.414 1.00 95.88 146 GLN A O 1
ATOM 1235 N N . GLN A 1 147 ? 2.137 -8.199 1.114 1.00 96.38 147 GLN A N 1
ATOM 1236 C CA . GLN A 1 147 ? 2.331 -8.903 2.387 1.00 96.38 147 GLN A CA 1
ATOM 1237 C C . GLN A 1 147 ? 2.024 -8.011 3.598 1.00 96.38 147 GLN A C 1
ATOM 1239 O O . GLN A 1 147 ? 1.316 -8.423 4.514 1.00 96.38 147 GLN A O 1
ATOM 1244 N N . GLU A 1 148 ? 2.506 -6.766 3.594 1.00 96.38 148 GLU A N 1
ATOM 1245 C CA . GLU A 1 148 ? 2.204 -5.783 4.642 1.00 96.38 148 GLU A CA 1
ATOM 1246 C C . GLU A 1 148 ? 0.698 -5.503 4.738 1.00 96.38 148 GLU A C 1
ATOM 1248 O O . GLU A 1 148 ? 0.146 -5.423 5.836 1.00 96.38 148 GLU A O 1
ATOM 1253 N N . TYR A 1 149 ? 0.014 -5.399 3.597 1.00 96.19 149 TYR A N 1
ATOM 1254 C CA . TYR A 1 149 ? -1.431 -5.191 3.552 1.00 96.19 149 TYR A CA 1
ATOM 1255 C C . TYR A 1 149 ? -2.217 -6.395 4.091 1.00 96.19 149 TYR A C 1
ATOM 1257 O O . TYR A 1 149 ? -3.209 -6.215 4.802 1.00 96.19 149 TYR A O 1
ATOM 1265 N N . GLU A 1 150 ? -1.782 -7.619 3.790 1.00 96.44 150 GLU A N 1
ATOM 1266 C CA . GLU A 1 150 ? -2.386 -8.842 4.325 1.00 96.44 150 GLU A CA 1
ATOM 1267 C C . GLU A 1 150 ? -2.226 -8.932 5.845 1.00 96.44 150 GLU A C 1
ATOM 1269 O O . GLU A 1 150 ? -3.226 -9.107 6.546 1.00 96.44 150 GLU A O 1
ATOM 1274 N N . LEU A 1 151 ? -1.015 -8.698 6.362 1.00 97.19 151 LEU A N 1
ATOM 1275 C CA . LEU A 1 151 ? -0.747 -8.658 7.804 1.00 97.19 151 LEU A CA 1
ATOM 1276 C C . LEU A 1 151 ? -1.587 -7.584 8.505 1.00 97.19 151 LEU A C 1
ATOM 1278 O O . LEU A 1 151 ? -2.205 -7.841 9.539 1.00 97.19 151 LEU A O 1
ATOM 1282 N N . PHE A 1 152 ? -1.674 -6.389 7.916 1.00 97.50 152 PHE A N 1
ATOM 1283 C CA . PHE A 1 152 ? -2.516 -5.315 8.437 1.00 97.50 152 PHE A CA 1
ATOM 1284 C C . PHE A 1 152 ? -3.998 -5.716 8.477 1.00 97.50 152 PHE A C 1
ATOM 1286 O O . PHE A 1 152 ? -4.696 -5.464 9.461 1.00 97.50 152 PHE A O 1
ATOM 1293 N N . ARG A 1 153 ? -4.495 -6.380 7.428 1.00 96.25 153 ARG A N 1
ATOM 1294 C CA . ARG A 1 153 ? -5.881 -6.856 7.356 1.00 96.25 153 ARG A CA 1
ATOM 1295 C C . ARG A 1 153 ? -6.181 -7.910 8.423 1.00 96.25 153 ARG A C 1
ATOM 1297 O O . ARG A 1 153 ? -7.281 -7.906 8.980 1.00 96.25 153 ARG A O 1
ATOM 1304 N N . GLU A 1 154 ? -5.249 -8.818 8.690 1.00 96.12 154 GLU A N 1
ATOM 1305 C CA . GLU A 1 154 ? -5.387 -9.831 9.740 1.00 96.12 154 GLU A CA 1
ATOM 1306 C C . GLU A 1 154 ? -5.409 -9.209 11.137 1.00 96.12 154 GLU A C 1
ATOM 1308 O O . GLU A 1 154 ? -6.303 -9.520 11.929 1.00 96.12 154 GLU A O 1
ATOM 1313 N N . GLU A 1 155 ? -4.504 -8.270 11.413 1.00 96.19 155 GLU A N 1
ATOM 1314 C CA . GLU A 1 155 ? -4.458 -7.556 12.691 1.00 96.19 155 GLU A CA 1
ATOM 1315 C C . GLU A 1 155 ? -5.748 -6.755 12.930 1.00 96.19 155 GLU A C 1
ATOM 1317 O O . GLU A 1 155 ? -6.353 -6.840 14.000 1.00 96.19 155 GLU A O 1
ATOM 1322 N N . MET A 1 156 ? -6.262 -6.071 11.902 1.00 94.88 156 MET A N 1
ATOM 1323 C CA . MET A 1 156 ? -7.545 -5.364 11.981 1.00 94.88 156 MET A CA 1
ATOM 1324 C C . MET A 1 156 ? -8.715 -6.305 12.299 1.00 94.88 156 MET A C 1
ATOM 1326 O O . MET A 1 156 ? -9.569 -5.971 13.124 1.00 94.88 156 MET A O 1
ATOM 1330 N N . LYS A 1 157 ? -8.760 -7.499 11.692 1.00 96.44 157 LYS A N 1
ATOM 1331 C CA . LYS A 1 157 ? -9.782 -8.510 12.016 1.00 96.44 157 LYS A CA 1
ATOM 1332 C C . LYS A 1 157 ? -9.656 -8.997 13.456 1.00 96.44 157 LYS A C 1
ATOM 1334 O O . LYS A 1 157 ? -10.669 -9.150 14.137 1.00 96.44 157 LYS A O 1
ATOM 1339 N N . LYS A 1 158 ? -8.432 -9.230 13.930 1.00 96.81 158 LYS A N 1
ATOM 1340 C CA . LYS A 1 158 ? -8.169 -9.670 15.304 1.00 96.81 158 LYS A CA 1
ATOM 1341 C C . LYS A 1 158 ? -8.637 -8.627 16.320 1.00 96.81 158 LYS A C 1
ATOM 1343 O O . LYS A 1 158 ? -9.375 -8.975 17.240 1.00 96.81 158 LYS A O 1
ATOM 1348 N N . GLN A 1 159 ? -8.311 -7.354 16.101 1.00 94.56 159 GLN A N 1
ATOM 1349 C CA . GLN A 1 159 ? -8.771 -6.252 16.951 1.00 94.56 159 GLN A CA 1
ATOM 1350 C C . GLN A 1 159 ? -10.299 -6.099 16.930 1.00 94.56 159 GLN A C 1
ATOM 1352 O O . GLN A 1 159 ? -10.925 -5.886 17.970 1.00 94.56 159 GLN A O 1
ATOM 1357 N N . GLN A 1 160 ? -10.938 -6.255 15.767 1.00 94.06 160 GLN A N 1
ATOM 1358 C CA . GLN A 1 160 ? -12.401 -6.251 15.675 1.00 94.06 160 GLN A CA 1
ATOM 1359 C C . GLN A 1 160 ? -13.029 -7.385 16.494 1.00 94.06 160 GLN A C 1
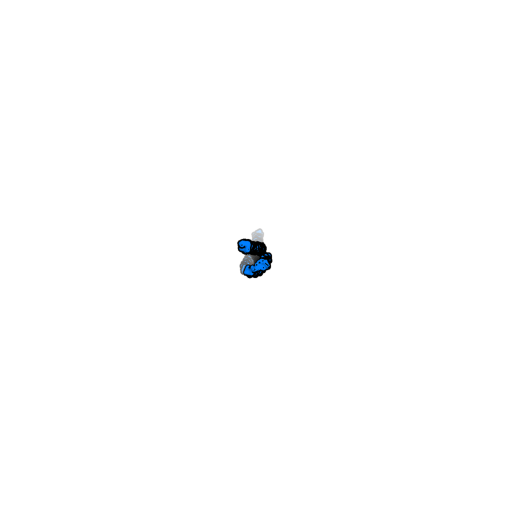ATOM 1361 O O . GLN A 1 160 ? -13.938 -7.129 17.283 1.00 94.06 160 GLN A O 1
ATOM 1366 N N . MET A 1 161 ? -12.511 -8.611 16.383 1.00 94.88 161 MET A N 1
ATOM 1367 C CA . MET A 1 161 ? -12.997 -9.742 17.180 1.00 94.88 161 MET A CA 1
ATOM 1368 C C . MET A 1 161 ? -12.793 -9.525 18.683 1.00 94.88 161 MET A C 1
ATOM 1370 O O . MET A 1 161 ? -13.700 -9.790 19.470 1.00 94.88 161 MET A O 1
ATOM 1374 N N . GLU A 1 162 ? -11.637 -9.004 19.098 1.00 95.81 162 GLU A N 1
ATOM 1375 C CA . GLU A 1 162 ? -11.347 -8.729 20.509 1.00 95.81 162 GLU A CA 1
ATOM 1376 C C . GLU A 1 162 ? -12.278 -7.653 21.085 1.00 95.81 162 GLU A C 1
ATOM 1378 O O . GLU A 1 162 ? -12.853 -7.817 22.166 1.00 95.81 162 GLU A O 1
ATOM 1383 N N . THR A 1 163 ? -12.491 -6.562 20.346 1.00 95.31 163 THR A N 1
ATOM 1384 C CA . THR A 1 163 ? -13.409 -5.497 20.771 1.00 95.31 163 THR A CA 1
ATOM 1385 C C . THR A 1 163 ? -14.857 -5.977 20.836 1.00 95.31 163 THR A C 1
ATOM 1387 O O . THR A 1 163 ? -15.582 -5.602 21.763 1.00 95.31 163 THR A O 1
ATOM 1390 N N . GLU A 1 164 ? -15.288 -6.827 19.904 1.00 95.12 164 GLU A N 1
ATOM 1391 C CA . GLU A 1 164 ? -16.619 -7.428 19.931 1.00 95.12 164 GLU A CA 1
ATOM 1392 C C . GLU A 1 164 ? -16.789 -8.365 21.132 1.00 95.12 164 GLU A C 1
ATOM 1394 O O . GLU A 1 164 ? -17.790 -8.274 21.850 1.00 95.12 164 GLU A O 1
ATOM 1399 N N . LEU A 1 165 ? -15.795 -9.211 21.408 1.00 96.00 165 LEU A N 1
ATOM 1400 C CA . LEU A 1 165 ? -15.806 -10.117 22.554 1.00 96.00 165 LEU A CA 1
ATOM 1401 C C . LEU A 1 165 ? -15.887 -9.336 23.872 1.00 96.00 165 LEU A C 1
ATOM 1403 O O . LEU A 1 165 ? -16.759 -9.606 24.700 1.00 96.00 165 LEU A O 1
ATOM 1407 N N . ARG A 1 166 ? -15.083 -8.277 24.018 1.00 95.44 166 ARG A N 1
ATOM 1408 C CA . ARG A 1 166 ? -15.120 -7.387 25.187 1.00 95.44 166 ARG A CA 1
ATOM 1409 C C . ARG A 1 166 ? -16.481 -6.705 25.360 1.00 95.44 166 ARG A C 1
ATOM 1411 O O . ARG A 1 166 ? -16.981 -6.613 26.483 1.00 95.44 166 ARG A O 1
ATOM 1418 N N . LYS A 1 167 ? -17.110 -6.251 24.270 1.00 95.81 167 LYS A N 1
ATOM 1419 C CA . LYS A 1 167 ? -18.470 -5.680 24.307 1.00 95.81 167 LYS A CA 1
ATOM 1420 C C . LYS A 1 167 ? -19.499 -6.712 24.768 1.00 95.81 167 LYS A C 1
ATOM 1422 O O . LYS A 1 167 ? -20.319 -6.394 25.629 1.00 95.81 167 LYS A O 1
ATOM 1427 N N . ARG A 1 168 ? -19.442 -7.945 24.252 1.00 94.50 168 ARG A N 1
ATOM 1428 C CA . ARG A 1 168 ? -20.339 -9.037 24.672 1.00 94.50 168 ARG A CA 1
ATOM 1429 C C . ARG A 1 168 ? -20.166 -9.369 26.154 1.00 94.50 168 ARG A C 1
ATOM 1431 O O . ARG A 1 168 ? -21.156 -9.504 26.869 1.00 94.50 168 ARG A O 1
ATOM 1438 N N . GLU A 1 169 ? -18.933 -9.435 26.649 1.00 95.62 169 GLU A N 1
ATOM 1439 C CA . GLU A 1 169 ? -18.669 -9.660 28.075 1.00 95.62 169 GLU A CA 1
ATOM 1440 C C . GLU A 1 169 ? -19.241 -8.548 28.960 1.00 95.62 169 GLU A C 1
ATOM 1442 O O . GLU A 1 169 ? -19.860 -8.829 29.989 1.00 95.62 169 GLU A O 1
ATOM 1447 N N . GLN A 1 170 ? -19.069 -7.285 28.561 1.00 94.81 170 GLN A N 1
ATOM 1448 C CA . GLN A 1 170 ? -19.640 -6.144 29.279 1.00 94.81 170 GLN A CA 1
ATOM 1449 C C . GLN A 1 170 ? -21.170 -6.192 29.290 1.00 94.81 170 GLN A C 1
ATOM 1451 O O . GLN A 1 170 ? -21.773 -6.007 30.347 1.00 94.81 170 GLN A O 1
ATOM 1456 N N . GLN A 1 171 ? -21.800 -6.513 28.157 1.00 94.62 171 GLN A N 1
ATOM 1457 C CA . GLN A 1 171 ? -23.252 -6.686 28.070 1.00 94.62 171 GLN A CA 1
ATOM 1458 C C . GLN A 1 171 ? -23.749 -7.815 28.979 1.00 94.62 171 GLN A C 1
ATOM 1460 O O . GLN A 1 171 ? -24.742 -7.646 29.683 1.00 94.62 171 GLN A O 1
ATOM 1465 N N . MET A 1 172 ? -23.039 -8.944 29.026 1.00 94.44 172 MET A N 1
ATOM 1466 C CA . MET A 1 172 ? -23.384 -10.062 29.906 1.00 94.44 172 MET A CA 1
ATOM 1467 C C . MET A 1 172 ? -23.245 -9.695 31.387 1.00 94.44 172 MET A C 1
ATOM 1469 O O . MET A 1 172 ? -24.122 -10.029 32.184 1.00 94.44 172 MET A O 1
ATOM 1473 N N . LYS A 1 173 ? -22.177 -8.979 31.769 1.00 95.12 173 LYS A N 1
ATOM 1474 C CA . LYS A 1 173 ? -22.001 -8.469 33.141 1.00 95.12 173 LYS A CA 1
ATOM 1475 C C . LYS A 1 173 ? -23.118 -7.498 33.514 1.00 95.12 173 LYS A C 1
ATOM 1477 O O . LYS A 1 173 ? -23.713 -7.641 34.578 1.00 95.12 173 LYS A O 1
ATOM 1482 N N . PHE A 1 174 ? -23.444 -6.565 32.623 1.00 95.25 174 PHE A N 1
ATOM 1483 C CA . PHE A 1 174 ? -24.527 -5.609 32.828 1.00 95.25 174 PHE A CA 1
ATOM 1484 C C . PHE A 1 174 ? -25.883 -6.308 32.986 1.00 95.25 174 PHE A C 1
ATOM 1486 O O . PHE A 1 174 ? -26.608 -6.032 33.937 1.00 95.25 174 PHE A O 1
ATOM 1493 N N . LYS A 1 175 ? -26.194 -7.280 32.119 1.00 95.81 175 LYS A N 1
ATOM 1494 C CA . LYS A 1 175 ? -27.433 -8.062 32.194 1.00 95.81 175 LYS A CA 1
ATOM 1495 C C . LYS A 1 175 ? -27.559 -8.815 33.523 1.00 95.81 175 LYS A C 1
ATOM 1497 O O . LYS A 1 175 ? -28.608 -8.743 34.152 1.00 95.81 175 LYS A O 1
ATOM 1502 N N . LYS A 1 176 ? -26.486 -9.463 33.993 1.00 95.81 176 LYS A N 1
ATOM 1503 C CA . LYS A 1 176 ? -26.463 -10.152 35.298 1.00 95.81 176 LYS A CA 1
ATOM 1504 C C . LYS A 1 176 ? -26.680 -9.199 36.474 1.00 95.81 176 LYS A C 1
ATOM 1506 O O . LYS A 1 176 ? -27.409 -9.538 37.405 1.00 95.81 176 LYS A O 1
ATOM 1511 N N . LEU A 1 177 ? -26.069 -8.013 36.434 1.00 95.25 177 LEU A N 1
ATOM 1512 C CA . LEU A 1 177 ? -26.273 -6.985 37.460 1.00 95.25 177 LEU A CA 1
ATOM 1513 C C . LEU A 1 177 ? -27.724 -6.497 37.466 1.00 95.25 177 LEU A C 1
ATOM 1515 O O . LEU A 1 177 ? -28.338 -6.431 38.528 1.00 95.25 177 LEU A O 1
ATOM 1519 N N . TYR A 1 178 ? -28.286 -6.232 36.287 1.00 95.56 178 TYR A N 1
ATOM 1520 C CA . TYR A 1 178 ? -29.674 -5.805 36.137 1.00 95.56 178 TYR A CA 1
ATOM 1521 C C . TYR A 1 178 ? -30.668 -6.871 36.623 1.00 95.56 178 TYR A C 1
ATOM 1523 O O . TYR A 1 178 ? -31.610 -6.563 37.351 1.00 95.56 178 TYR A O 1
ATOM 1531 N N . GLU A 1 179 ? -30.446 -8.142 36.284 1.00 95.56 179 GLU A N 1
ATOM 1532 C CA . GLU A 1 179 ? -31.272 -9.257 36.764 1.00 95.56 179 GLU A CA 1
ATOM 1533 C C . GLU A 1 179 ? -31.195 -9.411 38.287 1.00 95.56 179 GLU A C 1
ATOM 1535 O O . GLU A 1 179 ? -32.231 -9.558 38.936 1.00 95.56 179 GLU A O 1
ATOM 1540 N N . THR A 1 180 ? -29.995 -9.300 38.865 1.00 95.06 180 THR A N 1
ATOM 1541 C CA . THR A 1 180 ? -29.796 -9.325 40.324 1.00 95.06 180 THR A CA 1
ATOM 1542 C C . THR A 1 180 ? -30.525 -8.166 41.007 1.00 95.06 180 THR A C 1
ATOM 1544 O O . THR A 1 180 ? -31.223 -8.382 41.997 1.00 95.06 180 THR A O 1
ATOM 1547 N N . GLN A 1 181 ? -30.429 -6.946 40.466 1.00 94.88 181 GLN A N 1
ATOM 1548 C CA . GLN A 1 181 ? -31.155 -5.785 40.993 1.00 94.88 181 GLN A CA 1
ATOM 1549 C C . GLN A 1 181 ? -32.669 -5.984 40.924 1.00 94.88 181 GLN A C 1
ATOM 1551 O O . GLN A 1 181 ? -33.356 -5.789 41.922 1.00 94.88 181 GLN A O 1
ATOM 1556 N N . LYS A 1 182 ? -33.189 -6.458 39.789 1.00 96.06 182 LYS A N 1
ATOM 1557 C CA . LYS A 1 182 ? -34.620 -6.732 39.619 1.00 96.06 182 LYS A CA 1
ATOM 1558 C C . LYS A 1 182 ? -35.125 -7.802 40.589 1.00 96.06 182 LYS A C 1
ATOM 1560 O O . LYS A 1 182 ? -36.246 -7.711 41.085 1.00 96.06 182 LYS A O 1
ATOM 1565 N N . GLN A 1 183 ? -34.326 -8.835 40.861 1.00 95.62 183 GLN A N 1
ATOM 1566 C CA . GLN A 1 183 ? -34.658 -9.838 41.877 1.00 95.62 183 GLN A CA 1
ATOM 1567 C C . GLN A 1 183 ? -34.667 -9.228 43.283 1.00 95.62 183 GLN A C 1
ATOM 1569 O O . GLN A 1 183 ? -35.597 -9.487 44.045 1.00 95.62 183 GLN A O 1
ATOM 1574 N N . ALA A 1 184 ? -33.686 -8.382 43.609 1.00 94.75 184 ALA A N 1
ATOM 1575 C CA . ALA A 1 184 ? -33.640 -7.681 44.888 1.00 94.75 184 ALA A CA 1
ATOM 1576 C C . ALA A 1 184 ? -34.841 -6.737 45.077 1.00 94.75 184 ALA A C 1
ATOM 1578 O O . ALA A 1 184 ? -35.430 -6.717 46.156 1.00 94.75 184 ALA A O 1
ATOM 1579 N N . GLU A 1 185 ? -35.261 -6.018 44.031 1.00 95.44 185 GLU A N 1
ATOM 1580 C CA . GLU A 1 185 ? -36.464 -5.173 44.050 1.00 95.44 185 GLU A CA 1
ATOM 1581 C C . GLU A 1 185 ? -37.739 -5.983 44.293 1.00 95.44 185 GLU A C 1
ATOM 1583 O O . GLU A 1 185 ? -38.537 -5.617 45.153 1.00 95.44 185 GLU A O 1
ATOM 1588 N N . LYS A 1 186 ? -37.906 -7.130 43.623 1.00 96.88 186 LYS A N 1
ATOM 1589 C CA . LYS A 1 186 ? -39.049 -8.022 43.878 1.00 96.88 186 LYS A CA 1
ATOM 1590 C C . LYS A 1 186 ? -39.075 -8.529 45.319 1.00 96.88 186 LYS A C 1
ATOM 1592 O O . LYS A 1 186 ? -40.119 -8.496 45.962 1.00 96.88 186 LYS A O 1
ATOM 1597 N N . ILE A 1 187 ? -37.929 -8.970 45.843 1.00 96.25 187 ILE A N 1
ATOM 1598 C CA . ILE A 1 187 ? -37.826 -9.441 47.232 1.00 96.25 187 ILE A CA 1
ATOM 1599 C C . ILE A 1 187 ? -38.125 -8.301 48.213 1.00 96.25 187 ILE A C 1
ATOM 1601 O O . ILE A 1 187 ? -38.786 -8.529 49.226 1.00 96.25 187 ILE A O 1
ATOM 1605 N N . LYS A 1 188 ? -37.687 -7.075 47.906 1.00 96.25 188 LYS A N 1
ATOM 1606 C CA . LYS A 1 188 ? -38.018 -5.874 48.679 1.00 96.25 188 LYS A CA 1
ATOM 1607 C C . LYS A 1 188 ? -39.527 -5.623 48.688 1.00 96.25 188 LYS A C 1
ATOM 1609 O O . LYS A 1 188 ? -40.084 -5.430 49.763 1.00 96.25 188 LYS A O 1
ATOM 1614 N N . GLU A 1 189 ? -40.192 -5.637 47.534 1.00 97.44 189 GLU A N 1
ATOM 1615 C CA . GLU A 1 189 ? -41.647 -5.446 47.444 1.00 97.44 189 GLU A CA 1
ATOM 1616 C C . GLU A 1 189 ? -42.422 -6.527 48.207 1.00 97.44 189 GLU A C 1
ATOM 1618 O O . GLU A 1 189 ? -43.335 -6.207 48.968 1.00 97.44 189 GLU A O 1
ATOM 1623 N N . GLU A 1 190 ? -42.041 -7.800 48.059 1.00 97.19 190 GLU A N 1
ATOM 1624 C CA . GLU A 1 190 ? -42.610 -8.908 48.838 1.00 97.19 190 GLU A CA 1
ATOM 1625 C C . GLU A 1 190 ? -42.400 -8.707 50.344 1.00 97.19 190 GLU A C 1
ATOM 1627 O O . GLU A 1 190 ? -43.320 -8.906 51.136 1.00 97.19 190 GLU A O 1
ATOM 1632 N N . GLY A 1 191 ? -41.196 -8.291 50.745 1.00 97.25 191 GLY A N 1
ATOM 1633 C CA . GLY A 1 191 ? -40.861 -7.998 52.134 1.00 97.25 191 GLY A CA 1
ATOM 1634 C C . GLY A 1 191 ? -41.703 -6.861 52.713 1.00 97.25 191 GLY A C 1
ATOM 1635 O O . GLY A 1 191 ? -42.190 -6.988 53.833 1.00 97.25 191 GLY A O 1
ATOM 1636 N N . LEU A 1 192 ? -41.914 -5.779 51.957 1.00 97.31 192 LEU A N 1
ATOM 1637 C CA . LEU A 1 192 ? -42.763 -4.655 52.369 1.00 97.31 192 LEU A CA 1
ATOM 1638 C C . LEU A 1 192 ? -44.227 -5.082 52.534 1.00 97.31 192 LEU A C 1
ATOM 1640 O O . LEU A 1 192 ? -44.818 -4.796 53.571 1.00 97.31 192 LEU A O 1
ATOM 1644 N N . LYS A 1 193 ? -44.775 -5.857 51.589 1.00 98.19 193 LYS A N 1
ATOM 1645 C CA . LYS A 1 193 ? -46.137 -6.409 51.706 1.00 98.19 193 LYS A CA 1
ATOM 1646 C C . LYS A 1 193 ? -46.316 -7.248 52.972 1.00 98.19 193 LYS A C 1
ATOM 1648 O O . LYS A 1 193 ? -47.314 -7.102 53.666 1.00 98.19 193 LYS A O 1
ATOM 1653 N N . LEU A 1 194 ? -45.334 -8.087 53.313 1.00 97.94 194 LEU A N 1
ATOM 1654 C CA . LEU A 1 194 ? -45.368 -8.882 54.547 1.00 97.94 194 LEU A CA 1
ATOM 1655 C C . LEU A 1 194 ? -45.362 -8.012 55.815 1.00 97.94 194 LEU A C 1
ATOM 1657 O O . LEU A 1 194 ? -45.974 -8.395 56.811 1.00 97.94 194 LEU A O 1
ATOM 1661 N N . ILE A 1 195 ? -44.683 -6.859 55.799 1.00 97.38 195 ILE A N 1
ATOM 1662 C CA . ILE A 1 195 ? -44.714 -5.904 56.918 1.00 97.38 195 ILE A CA 1
ATOM 1663 C C . ILE A 1 195 ? -46.114 -5.306 57.057 1.00 97.38 195 ILE A C 1
ATOM 1665 O O . ILE A 1 195 ? -46.640 -5.266 58.169 1.00 97.38 195 ILE A O 1
ATOM 1669 N N . ASP A 1 196 ? -46.717 -4.868 55.953 1.00 97.88 196 ASP A N 1
ATOM 1670 C CA . ASP A 1 196 ? -48.050 -4.260 55.962 1.00 97.88 196 ASP A CA 1
ATOM 1671 C C . ASP A 1 196 ? -49.118 -5.266 56.421 1.00 97.88 196 ASP A C 1
ATOM 1673 O O . ASP A 1 196 ? -49.869 -4.984 57.355 1.00 97.88 196 ASP A O 1
ATOM 1677 N N . GLU A 1 197 ? -49.097 -6.493 55.888 1.00 97.75 197 GLU A N 1
ATOM 1678 C CA . GLU A 1 197 ? -49.954 -7.596 56.349 1.00 97.75 197 GLU A CA 1
ATOM 1679 C C . GLU A 1 197 ? -49.745 -7.906 57.841 1.00 97.75 197 GLU A C 1
ATOM 1681 O O . GLU A 1 197 ? -50.701 -8.153 58.579 1.00 97.75 197 GLU A O 1
ATOM 1686 N N . GLY A 1 198 ? -48.492 -7.891 58.309 1.00 97.50 198 GLY A N 1
ATOM 1687 C CA . GLY A 1 198 ? -48.163 -8.090 59.720 1.00 97.50 198 GLY A CA 1
ATOM 1688 C C . GLY A 1 198 ? -48.784 -7.019 60.617 1.00 97.50 198 GLY A C 1
ATOM 1689 O O . GLY A 1 198 ? -49.341 -7.342 61.669 1.00 97.50 198 GLY A O 1
ATOM 1690 N N . LYS A 1 199 ? -48.754 -5.752 60.187 1.00 97.12 199 LYS A N 1
ATOM 1691 C CA . LYS A 1 199 ? -49.395 -4.638 60.899 1.00 97.12 199 LYS A CA 1
ATOM 1692 C C . LYS A 1 199 ? -50.914 -4.787 60.932 1.00 97.12 199 LYS A C 1
ATOM 1694 O O . LYS A 1 199 ? -51.504 -4.620 61.996 1.00 97.12 199 LYS A O 1
ATOM 1699 N N . GLU A 1 200 ? -51.541 -5.150 59.816 1.00 98.00 200 GLU A N 1
ATOM 1700 C CA . GLU A 1 200 ? -52.989 -5.388 59.756 1.00 98.00 200 GLU A CA 1
ATOM 1701 C C . GLU A 1 200 ? -53.447 -6.552 60.650 1.00 98.00 200 GLU A C 1
ATOM 1703 O O . GLU A 1 200 ? -54.495 -6.482 61.288 1.00 98.00 200 GLU A O 1
ATOM 1708 N N . LEU A 1 201 ? -52.675 -7.637 60.734 1.00 97.38 201 LEU A N 1
ATOM 1709 C CA . LEU A 1 201 ? -52.993 -8.750 61.637 1.00 97.38 201 LEU A CA 1
ATOM 1710 C C . LEU A 1 201 ? -52.838 -8.348 63.108 1.00 97.38 201 LEU A C 1
ATOM 1712 O O . LEU A 1 201 ? -53.638 -8.756 63.951 1.00 97.38 201 LEU A O 1
ATOM 1716 N N . ALA A 1 202 ? -51.846 -7.509 63.420 1.00 96.00 202 ALA A N 1
ATOM 1717 C CA . ALA A 1 202 ? -51.659 -6.982 64.767 1.00 96.00 202 ALA A CA 1
ATOM 1718 C C . ALA A 1 202 ? -52.827 -6.079 65.202 1.00 96.00 202 ALA A C 1
ATOM 1720 O O . ALA A 1 202 ? -53.243 -6.149 66.360 1.00 96.00 202 ALA A O 1
ATOM 1721 N N . THR A 1 203 ? -53.400 -5.274 64.296 1.00 96.31 203 THR A N 1
ATOM 1722 C CA . THR A 1 203 ? -54.592 -4.460 64.608 1.00 96.31 203 THR A CA 1
ATOM 1723 C C . THR A 1 203 ? -55.849 -5.310 64.803 1.00 96.31 203 THR A C 1
ATOM 1725 O O . THR A 1 203 ? -56.703 -4.943 65.606 1.00 96.31 203 THR A O 1
ATOM 1728 N N . LYS A 1 204 ? -55.933 -6.476 64.150 1.00 97.50 204 LYS A N 1
ATOM 1729 C CA . LYS A 1 204 ? -56.997 -7.483 64.334 1.00 97.50 204 LYS A CA 1
ATOM 1730 C C . LYS A 1 204 ? -56.798 -8.394 65.556 1.00 97.50 204 LYS A C 1
ATOM 1732 O O . LYS A 1 204 ? -57.573 -9.326 65.745 1.00 97.50 204 LYS A O 1
ATOM 1737 N N . TYR A 1 205 ? -55.788 -8.134 66.392 1.00 95.81 205 TYR A N 1
ATOM 1738 C CA . TYR A 1 205 ? -55.423 -8.937 67.570 1.00 95.81 205 TYR A CA 1
ATOM 1739 C C . TYR A 1 205 ? -54.924 -10.365 67.266 1.00 95.81 205 TYR A C 1
ATOM 1741 O O . TYR A 1 205 ? -54.808 -11.193 68.170 1.00 95.81 205 TYR A O 1
ATOM 1749 N N . GLU A 1 206 ? -54.551 -10.660 66.018 1.00 97.12 206 GLU A N 1
ATOM 1750 C CA . GLU A 1 206 ? -53.984 -11.950 65.603 1.00 97.12 206 GLU A CA 1
ATOM 1751 C C . GLU A 1 206 ? -52.447 -11.956 65.722 1.00 97.12 206 GLU A C 1
ATOM 1753 O O . GLU A 1 206 ? -51.704 -12.152 64.755 1.00 97.12 206 GLU A O 1
ATOM 1758 N N . PHE A 1 207 ? -51.936 -11.737 66.937 1.00 96.06 207 PHE A N 1
ATOM 1759 C CA . PHE A 1 207 ? -50.512 -11.461 67.188 1.00 96.06 207 PHE A CA 1
ATOM 1760 C C . PHE A 1 207 ? -49.551 -12.556 66.710 1.00 96.06 207 PHE A C 1
ATOM 1762 O O . PHE A 1 207 ? -48.508 -12.261 66.126 1.00 96.06 207 PHE A O 1
ATOM 1769 N N . LYS A 1 208 ? -49.906 -13.835 66.883 1.00 97.00 208 LYS A N 1
ATOM 1770 C CA . LYS A 1 208 ? -49.065 -14.954 66.424 1.00 97.00 208 LYS A CA 1
ATOM 1771 C C . LYS A 1 208 ? -48.872 -14.934 64.905 1.00 97.00 208 LYS A C 1
ATOM 1773 O O . LYS A 1 208 ? -47.762 -15.168 64.427 1.00 97.00 208 LYS A O 1
ATOM 1778 N N . ALA A 1 209 ? -49.937 -14.646 64.155 1.00 97.44 209 ALA A N 1
ATOM 1779 C CA . ALA A 1 209 ? -49.879 -14.537 62.702 1.00 97.44 209 ALA A CA 1
ATOM 1780 C C . ALA A 1 209 ? -49.068 -13.303 62.275 1.00 97.44 209 ALA A C 1
ATOM 1782 O O . ALA A 1 209 ? -48.208 -13.413 61.400 1.00 97.44 209 ALA A O 1
ATOM 1783 N N . ALA A 1 210 ? -49.250 -12.173 62.967 1.00 97.50 210 ALA A N 1
ATOM 1784 C CA . ALA A 1 210 ? -48.461 -10.960 62.755 1.00 97.50 210 ALA A CA 1
ATOM 1785 C C . ALA A 1 210 ? -46.949 -11.200 62.934 1.00 97.50 210 ALA A C 1
ATOM 1787 O O . ALA A 1 210 ? -46.159 -10.857 62.054 1.00 97.50 210 ALA A O 1
ATOM 1788 N N . TYR A 1 211 ? -46.524 -11.866 64.017 1.00 97.38 211 TYR A N 1
ATOM 1789 C CA . TYR A 1 211 ? -45.105 -12.179 64.239 1.00 97.38 211 TYR A CA 1
ATOM 1790 C C . TYR A 1 211 ? -44.518 -13.081 63.154 1.00 97.38 211 TYR A C 1
ATOM 1792 O O . TYR A 1 211 ? -43.373 -12.881 62.749 1.00 97.38 211 TYR A O 1
ATOM 1800 N N . MET A 1 212 ? -45.284 -14.057 62.654 1.00 97.94 212 MET A N 1
ATOM 1801 C CA . MET A 1 212 ? -44.836 -14.889 61.533 1.00 97.94 212 MET A CA 1
ATOM 1802 C C . MET A 1 212 ? -44.612 -14.049 60.271 1.00 97.94 212 MET A C 1
ATOM 1804 O O . MET A 1 212 ? -43.588 -14.216 59.609 1.00 97.94 212 MET A O 1
ATOM 1808 N N . LYS A 1 213 ? -45.511 -13.104 59.964 1.00 98.12 213 LYS A N 1
ATOM 1809 C CA . LYS A 1 213 ? -45.355 -12.191 58.821 1.00 98.12 213 LYS A CA 1
ATOM 1810 C C . LYS A 1 213 ? -44.129 -11.287 58.964 1.00 98.12 213 LYS A C 1
ATOM 1812 O O . LYS A 1 213 ? -43.323 -11.228 58.036 1.00 98.12 213 LYS A O 1
ATOM 1817 N N . PHE A 1 214 ? -43.912 -10.687 60.136 1.00 98.12 214 PHE A N 1
ATOM 1818 C CA . PHE A 1 214 ? -42.722 -9.868 60.386 1.00 98.12 214 PHE A CA 1
ATOM 1819 C C . PHE A 1 214 ? -41.414 -10.668 60.311 1.00 98.12 214 PHE A C 1
ATOM 1821 O O . PHE A 1 214 ? -40.455 -10.214 59.691 1.00 98.12 214 PHE A O 1
ATOM 1828 N N . ASN A 1 215 ? -41.365 -11.881 60.870 1.00 97.62 215 ASN A N 1
ATOM 1829 C CA . ASN A 1 215 ? -40.175 -12.734 60.778 1.00 97.62 215 ASN A CA 1
ATOM 1830 C C . ASN A 1 215 ? -39.889 -13.169 59.333 1.00 97.62 215 ASN A C 1
ATOM 1832 O O . ASN A 1 215 ? -38.734 -13.165 58.907 1.00 97.62 215 ASN A O 1
ATOM 1836 N N . ASN A 1 216 ? -40.928 -13.481 58.552 1.00 98.06 216 ASN A N 1
ATOM 1837 C CA . ASN A 1 216 ? -40.776 -13.778 57.128 1.00 98.06 216 ASN A CA 1
ATOM 1838 C C . ASN A 1 216 ? -40.227 -12.570 56.359 1.00 98.06 216 ASN A C 1
ATOM 1840 O O . ASN A 1 216 ? -39.341 -12.737 55.518 1.00 98.06 216 ASN A O 1
ATOM 1844 N N . ALA A 1 217 ? -40.696 -11.358 56.677 1.00 97.94 217 ALA A N 1
ATOM 1845 C CA . ALA A 1 217 ? -40.140 -10.130 56.120 1.00 97.94 217 ALA A CA 1
ATOM 1846 C C . ALA A 1 217 ? -38.654 -9.977 56.485 1.00 97.94 217 ALA A C 1
ATOM 1848 O O . ALA A 1 217 ? -37.835 -9.758 55.596 1.00 97.94 217 ALA A O 1
ATOM 1849 N N . ILE A 1 218 ? -38.269 -10.181 57.753 1.00 97.25 218 ILE A N 1
ATOM 1850 C CA . ILE A 1 218 ? -36.860 -10.129 58.187 1.00 97.25 218 ILE A CA 1
ATOM 1851 C C . ILE A 1 218 ? -35.994 -11.095 57.374 1.00 97.25 218 ILE A C 1
ATOM 1853 O O . ILE A 1 218 ? -34.939 -10.693 56.890 1.00 97.25 218 ILE A O 1
ATOM 1857 N N . THR A 1 219 ? -36.431 -12.341 57.174 1.00 97.50 219 THR A N 1
ATOM 1858 C CA . THR A 1 219 ? -35.692 -13.310 56.349 1.00 97.50 219 THR A CA 1
ATOM 1859 C C . THR A 1 219 ? -35.524 -12.815 54.913 1.00 97.50 219 THR A C 1
ATOM 1861 O O . THR A 1 219 ? -34.424 -12.875 54.368 1.00 97.50 219 THR A O 1
ATOM 1864 N N . LYS A 1 220 ? -36.579 -12.252 54.308 1.00 97.12 220 LYS A N 1
ATOM 1865 C CA . LYS A 1 220 ? -36.522 -11.678 52.954 1.00 97.12 220 LYS A CA 1
ATOM 1866 C C . LYS A 1 220 ? -35.531 -10.507 52.868 1.00 97.12 220 LYS A C 1
ATOM 1868 O O . LYS A 1 220 ? -34.706 -10.495 51.959 1.00 97.12 220 LYS A O 1
ATOM 1873 N 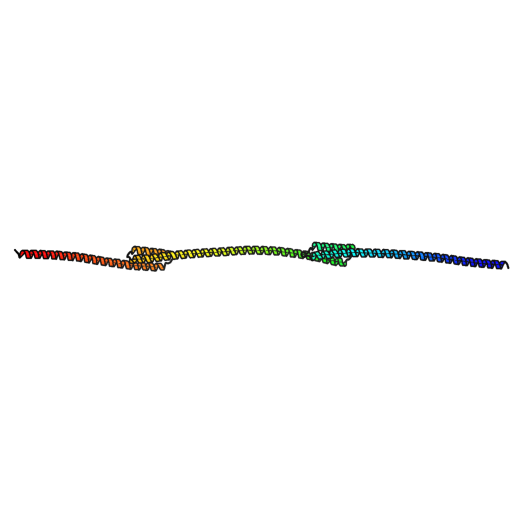N . PHE A 1 221 ? -35.544 -9.582 53.831 1.00 96.56 221 PHE A N 1
ATOM 1874 C CA . PHE A 1 221 ? -34.611 -8.446 53.872 1.00 96.56 221 PHE A CA 1
ATOM 1875 C C . PHE A 1 221 ? -33.163 -8.869 54.171 1.00 96.56 221 PHE A C 1
ATOM 1877 O O . PHE A 1 221 ? -32.237 -8.335 53.562 1.00 96.56 221 PHE A O 1
ATOM 1884 N N . LYS A 1 222 ? -32.939 -9.873 55.030 1.00 95.81 222 LYS A N 1
ATOM 1885 C CA . LYS A 1 222 ? -31.597 -10.448 55.248 1.00 95.81 222 LYS A CA 1
ATOM 1886 C C . LYS A 1 222 ? -31.039 -11.080 53.976 1.00 95.81 222 LYS A C 1
ATOM 1888 O O . LYS A 1 222 ? -29.870 -10.867 53.671 1.00 95.81 222 LYS A O 1
ATOM 1893 N N . ASN A 1 223 ? -31.873 -11.781 53.205 1.00 94.19 223 ASN A N 1
ATOM 1894 C CA . ASN A 1 223 ? -31.452 -12.430 51.960 1.00 94.19 223 ASN A CA 1
ATOM 1895 C C . ASN A 1 223 ? -30.942 -11.440 50.897 1.00 94.19 223 ASN A C 1
ATOM 1897 O O . ASN A 1 223 ? -30.102 -11.815 50.087 1.00 94.19 223 ASN A O 1
ATOM 1901 N N . ILE A 1 224 ? -31.410 -10.187 50.907 1.00 94.94 224 ILE A N 1
ATOM 1902 C CA . ILE A 1 224 ? -30.923 -9.119 50.010 1.00 94.94 224 ILE A CA 1
ATOM 1903 C C . ILE A 1 224 ? -29.857 -8.217 50.653 1.00 94.94 224 ILE A C 1
ATOM 1905 O O . ILE A 1 224 ? -29.474 -7.208 50.066 1.00 94.94 224 ILE A O 1
ATOM 1909 N N . GLY A 1 225 ? -29.379 -8.547 51.858 1.00 93.62 225 GLY A N 1
ATOM 1910 C CA . GLY A 1 225 ? -28.351 -7.777 52.569 1.00 93.62 225 GLY A CA 1
ATOM 1911 C C . GLY A 1 225 ? -28.849 -6.491 53.241 1.00 93.62 225 GLY A C 1
ATOM 1912 O O . GLY A 1 225 ? -28.043 -5.664 53.657 1.00 93.62 225 GLY A O 1
ATOM 1913 N N . TRP A 1 226 ? -30.162 -6.304 53.385 1.00 95.44 226 TRP A N 1
ATOM 1914 C CA . TRP A 1 226 ? -30.786 -5.110 53.976 1.00 95.44 226 TRP A CA 1
ATOM 1915 C C . TRP A 1 226 ? -30.917 -5.238 55.501 1.00 95.44 226 TRP A C 1
ATOM 1917 O O . TRP A 1 226 ? -31.997 -5.115 56.083 1.00 95.44 226 TRP A O 1
ATOM 1927 N N . GLY A 1 227 ? -29.801 -5.542 56.165 1.00 93.62 227 GLY A N 1
ATOM 1928 C CA . GLY A 1 227 ? -29.760 -5.805 57.609 1.00 93.62 227 GLY A CA 1
ATOM 1929 C C . GLY A 1 227 ? -30.047 -4.581 58.488 1.00 93.62 227 GLY A C 1
ATOM 1930 O O . GLY A 1 227 ? -30.396 -4.723 59.656 1.00 93.62 227 GLY A O 1
ATOM 1931 N N . GLU A 1 228 ? -29.935 -3.363 57.961 1.00 93.69 228 GLU A N 1
ATOM 1932 C CA . GLU A 1 228 ? -30.333 -2.165 58.710 1.00 93.69 228 GLU A CA 1
ATOM 1933 C C . GLU A 1 228 ? -31.855 -2.027 58.765 1.00 93.69 228 GLU A C 1
ATOM 1935 O O . GLU A 1 228 ? -32.420 -1.715 59.813 1.00 93.69 228 GLU A O 1
ATOM 1940 N N . GLN A 1 229 ? -32.534 -2.345 57.662 1.00 92.88 229 GLN A N 1
ATOM 1941 C CA . GLN A 1 229 ? -33.986 -2.286 57.545 1.00 92.88 229 GLN A CA 1
ATOM 1942 C C . GLN A 1 229 ? -34.664 -3.318 58.450 1.00 92.88 229 GLN A C 1
ATOM 1944 O O . GLN A 1 229 ? -35.746 -3.055 58.976 1.00 92.88 229 GLN A O 1
ATOM 1949 N N . THR A 1 230 ? -34.010 -4.452 58.724 1.00 95.25 230 THR A N 1
ATOM 1950 C CA . THR A 1 230 ? -34.551 -5.454 59.654 1.00 95.25 230 THR A CA 1
ATOM 1951 C C . THR A 1 230 ? -34.696 -4.919 61.074 1.00 95.25 230 THR A C 1
ATOM 1953 O O . THR A 1 230 ? -35.634 -5.317 61.755 1.00 95.25 230 THR A O 1
ATOM 1956 N N . LYS A 1 231 ? -33.862 -3.957 61.498 1.00 96.00 231 LYS A N 1
ATOM 1957 C CA . LYS A 1 231 ? -33.978 -3.322 62.825 1.00 96.00 231 LYS A CA 1
ATOM 1958 C C . LYS A 1 231 ? -35.298 -2.564 62.990 1.00 96.00 231 LYS A C 1
ATOM 1960 O O . LYS A 1 231 ? -35.872 -2.539 64.076 1.00 96.00 231 LYS A O 1
ATOM 1965 N N . PHE A 1 232 ? -35.814 -1.966 61.913 1.00 95.94 232 PHE A N 1
ATOM 1966 C CA . PHE A 1 232 ? -37.125 -1.311 61.944 1.00 95.94 232 PHE A CA 1
ATOM 1967 C C . PHE A 1 232 ? -38.250 -2.332 62.114 1.00 95.94 232 PHE A C 1
ATOM 1969 O O . PHE A 1 232 ? -39.171 -2.098 62.888 1.00 95.94 232 PHE A O 1
ATOM 1976 N N . ILE A 1 233 ? -38.150 -3.486 61.451 1.00 96.06 233 ILE A N 1
ATOM 1977 C CA . ILE A 1 233 ? -39.134 -4.569 61.586 1.00 96.06 233 ILE A CA 1
ATOM 1978 C C . ILE A 1 233 ? -39.094 -5.156 63.001 1.00 96.06 233 ILE A C 1
ATOM 1980 O O . ILE A 1 233 ? -40.137 -5.394 63.599 1.00 96.06 233 ILE A O 1
ATOM 1984 N N . GLU A 1 234 ? -37.904 -5.337 63.574 1.00 96.62 234 GLU A N 1
ATOM 1985 C CA . GLU A 1 234 ? -37.735 -5.780 64.963 1.00 96.62 234 GLU A CA 1
ATOM 1986 C C . GLU A 1 234 ? -38.395 -4.810 65.952 1.00 96.62 234 GLU A C 1
ATOM 1988 O O . GLU A 1 234 ? -39.077 -5.244 66.883 1.00 96.62 234 GLU A O 1
ATOM 1993 N N . LYS A 1 235 ? -38.280 -3.499 65.708 1.00 97.00 235 LYS A N 1
ATOM 1994 C CA . LYS A 1 235 ? -38.979 -2.474 66.493 1.00 97.00 235 LYS A CA 1
ATOM 1995 C C . LYS A 1 235 ? -40.502 -2.566 66.344 1.00 97.00 235 LYS A C 1
ATOM 1997 O O . LYS A 1 235 ? -41.217 -2.422 67.333 1.00 97.00 235 LYS A O 1
ATOM 2002 N N . GLU A 1 236 ? -41.011 -2.850 65.146 1.00 95.75 236 GLU A N 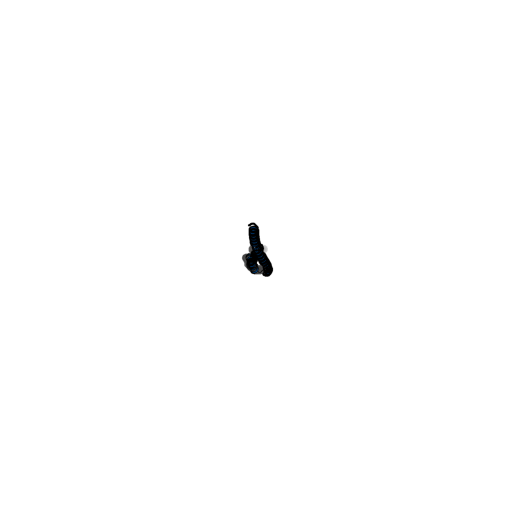1
ATOM 2003 C CA . GLU A 1 236 ? -42.446 -3.093 64.929 1.00 95.75 236 GLU A CA 1
ATOM 2004 C C . GLU A 1 236 ? -42.935 -4.360 65.652 1.00 95.75 236 GLU A C 1
ATOM 2006 O O . GLU A 1 236 ? -43.997 -4.335 66.274 1.00 95.75 236 GLU A O 1
ATOM 2011 N N . ILE A 1 237 ? -42.140 -5.438 65.668 1.00 96.38 237 ILE A N 1
ATOM 2012 C CA . ILE A 1 237 ? -42.423 -6.638 66.473 1.00 96.38 237 ILE A CA 1
ATOM 2013 C C . ILE A 1 237 ? -42.490 -6.276 67.963 1.00 96.38 237 ILE A C 1
ATOM 2015 O O . ILE A 1 237 ? -43.396 -6.722 68.667 1.00 96.38 237 ILE A O 1
ATOM 2019 N N . GLU A 1 238 ? -41.553 -5.465 68.462 1.00 96.81 238 GLU A N 1
ATOM 2020 C CA . GLU A 1 238 ? -41.550 -5.012 69.857 1.00 96.81 238 GLU A CA 1
ATOM 2021 C C . GLU A 1 238 ? -42.795 -4.172 70.191 1.00 96.81 238 GLU A C 1
ATOM 2023 O O . GLU A 1 238 ? -43.424 -4.368 71.234 1.00 96.81 238 GLU A O 1
ATOM 2028 N N . ASN A 1 239 ? -43.193 -3.272 69.289 1.00 96.06 239 ASN A N 1
ATOM 2029 C CA . ASN A 1 239 ? -44.414 -2.481 69.424 1.00 96.06 239 ASN A CA 1
ATOM 2030 C C . ASN A 1 239 ? -45.663 -3.376 69.458 1.00 96.06 239 ASN A C 1
ATOM 2032 O O . ASN A 1 239 ? -46.518 -3.198 70.329 1.00 96.06 239 ASN A O 1
ATOM 2036 N N . ALA A 1 240 ? -45.743 -4.373 68.572 1.00 94.56 240 ALA A N 1
ATOM 2037 C CA . ALA A 1 240 ? -46.828 -5.350 68.552 1.00 94.56 240 ALA A CA 1
ATOM 2038 C C . ALA A 1 240 ? -46.886 -6.177 69.850 1.00 94.56 240 ALA A C 1
ATOM 2040 O O . ALA A 1 240 ? -47.971 -6.353 70.397 1.00 94.56 240 ALA A O 1
ATOM 2041 N N . ARG A 1 241 ? -45.737 -6.574 70.419 1.00 95.75 241 ARG A N 1
ATOM 2042 C CA . ARG A 1 241 ? -45.665 -7.242 71.737 1.00 95.75 241 ARG A CA 1
ATOM 2043 C C . ARG A 1 241 ? -46.192 -6.371 72.868 1.00 95.75 241 ARG A C 1
ATOM 2045 O O . ARG A 1 241 ? -46.950 -6.840 73.716 1.00 95.75 241 ARG A O 1
ATOM 2052 N N . LYS A 1 242 ? -45.827 -5.086 72.883 1.00 96.44 242 LYS A N 1
ATOM 2053 C CA . LYS A 1 242 ? -46.368 -4.127 73.861 1.00 96.44 242 LYS A CA 1
ATOM 2054 C C . LYS A 1 242 ? -47.883 -3.977 73.706 1.00 96.44 242 LYS A C 1
ATOM 2056 O O . LYS A 1 242 ? -48.579 -3.841 74.711 1.00 96.44 242 LYS A O 1
ATOM 2061 N N . PHE A 1 243 ? -48.398 -4.005 72.477 1.00 95.56 243 PHE A N 1
ATOM 2062 C CA . PHE A 1 243 ? -49.834 -3.934 72.212 1.00 95.56 243 PHE A CA 1
ATOM 2063 C C . PHE A 1 243 ? -50.572 -5.208 72.651 1.00 95.56 243 PHE A C 1
ATOM 2065 O O . PHE A 1 243 ? -51.564 -5.105 73.369 1.00 95.56 243 PHE A O 1
ATOM 2072 N N . GLU A 1 244 ? -50.041 -6.389 72.329 1.00 95.94 244 GLU A N 1
ATOM 2073 C CA . GLU A 1 244 ? -50.545 -7.689 72.794 1.00 95.94 244 GLU A CA 1
ATOM 2074 C C . GLU A 1 244 ? -50.668 -7.731 74.317 1.00 95.94 244 GLU A C 1
ATOM 2076 O O . GLU A 1 244 ? -51.726 -8.067 74.849 1.00 95.94 244 GLU A O 1
ATOM 2081 N N . GLN A 1 245 ? -49.624 -7.296 75.027 1.00 95.69 245 GLN A N 1
ATOM 2082 C CA . GLN A 1 245 ? -49.624 -7.266 76.486 1.00 95.69 245 GLN A CA 1
ATOM 2083 C C . GLN A 1 245 ? -50.745 -6.377 77.045 1.00 95.69 245 GLN A C 1
ATOM 2085 O O . GLN A 1 245 ? -51.466 -6.790 77.954 1.00 95.69 245 GLN A O 1
ATOM 2090 N N . ARG A 1 246 ? -50.960 -5.188 76.463 1.00 95.06 246 ARG A N 1
ATOM 2091 C CA . ARG A 1 246 ? -52.067 -4.298 76.860 1.00 95.06 246 ARG A CA 1
ATOM 2092 C C . ARG A 1 246 ? -53.431 -4.946 76.635 1.00 95.06 246 ARG A C 1
ATOM 2094 O O . ARG A 1 246 ? -54.326 -4.767 77.458 1.00 95.06 246 ARG A O 1
ATOM 2101 N N . VAL A 1 247 ? -53.603 -5.685 75.541 1.00 94.31 247 VAL A N 1
ATOM 2102 C CA . VAL A 1 247 ? -54.855 -6.390 75.226 1.00 94.31 247 VAL A CA 1
ATOM 2103 C C . VAL A 1 247 ? -55.093 -7.533 76.210 1.00 94.31 247 VAL A C 1
ATOM 2105 O O . VAL A 1 247 ? -56.195 -7.654 76.743 1.00 94.31 247 VAL A O 1
ATOM 2108 N N . ILE A 1 248 ? -54.059 -8.317 76.529 1.00 94.12 248 ILE A N 1
ATOM 2109 C CA . ILE A 1 248 ? -54.119 -9.373 77.550 1.00 94.12 248 ILE A CA 1
ATOM 2110 C C . ILE A 1 248 ? -54.506 -8.785 78.911 1.00 94.12 248 ILE A C 1
ATOM 2112 O O . ILE A 1 248 ? -55.394 -9.316 79.582 1.00 94.12 248 ILE A O 1
ATOM 2116 N N . ASP A 1 249 ? -53.881 -7.680 79.318 1.00 94.50 249 ASP A N 1
ATOM 2117 C CA . ASP A 1 249 ? -54.160 -7.041 80.604 1.00 94.50 249 ASP A CA 1
ATOM 2118 C C . ASP A 1 249 ? -55.571 -6.434 80.655 1.00 94.50 249 ASP A C 1
ATOM 2120 O O . ASP A 1 249 ? -56.263 -6.574 81.667 1.00 94.50 249 ASP A O 1
ATOM 2124 N N . SER A 1 250 ? -56.047 -5.834 79.560 1.00 92.62 250 SER A N 1
ATOM 2125 C CA . SER A 1 250 ? -57.434 -5.369 79.428 1.00 92.62 250 SER A CA 1
ATOM 2126 C C . SER A 1 250 ? -58.433 -6.524 79.494 1.00 92.62 250 SER A C 1
ATOM 2128 O O . SER A 1 250 ? -59.393 -6.450 80.258 1.00 92.62 250 SER A O 1
ATOM 2130 N N . ASN A 1 251 ? -58.179 -7.634 78.797 1.00 92.31 251 ASN A N 1
ATOM 2131 C CA . ASN A 1 251 ? -59.024 -8.830 78.856 1.00 92.31 251 ASN A CA 1
ATOM 2132 C C . ASN A 1 251 ? -59.052 -9.445 80.262 1.00 92.31 251 ASN A C 1
ATOM 2134 O O . ASN A 1 251 ? -60.108 -9.866 80.734 1.00 92.31 251 ASN A O 1
ATOM 2138 N N . ARG A 1 252 ? -57.920 -9.450 80.981 1.00 92.44 252 ARG A N 1
ATOM 2139 C CA . ARG A 1 252 ? -57.864 -9.860 82.395 1.00 92.44 252 ARG A CA 1
ATOM 2140 C C . ARG A 1 252 ? -58.712 -8.951 83.283 1.00 92.44 252 ARG A C 1
ATOM 2142 O O . ARG A 1 252 ? -59.423 -9.463 84.145 1.00 92.44 252 ARG A O 1
ATOM 2149 N N . LYS A 1 253 ? -58.658 -7.629 83.082 1.00 92.75 253 LYS A N 1
ATOM 2150 C CA . LYS A 1 253 ? -59.504 -6.666 83.809 1.00 92.75 253 LYS A CA 1
ATOM 2151 C C . LYS A 1 253 ? -60.988 -6.886 83.510 1.00 92.75 253 LYS A C 1
ATOM 2153 O O . LYS A 1 253 ? -61.765 -6.987 84.449 1.00 92.75 253 LYS A O 1
ATOM 2158 N N . ILE A 1 254 ? -61.364 -7.049 82.240 1.00 90.81 254 ILE A N 1
ATOM 2159 C CA . ILE A 1 254 ? -62.746 -7.350 81.828 1.00 90.81 254 ILE A CA 1
ATOM 2160 C C . ILE A 1 254 ? -63.231 -8.649 82.479 1.00 90.81 254 ILE A C 1
ATOM 2162 O O . ILE A 1 254 ? -64.326 -8.687 83.029 1.00 90.81 254 ILE A O 1
ATOM 2166 N N . LYS A 1 255 ? -62.401 -9.700 82.494 1.00 92.06 255 LYS A N 1
ATOM 2167 C CA . LYS A 1 255 ? -62.743 -10.971 83.144 1.00 92.06 255 LYS A CA 1
ATOM 2168 C C . LYS A 1 255 ? -62.971 -10.812 84.651 1.00 92.06 255 LYS A C 1
ATOM 2170 O O . LYS A 1 255 ? -63.917 -11.394 85.170 1.00 92.06 255 LYS A O 1
ATOM 2175 N N . LYS A 1 256 ? -62.148 -10.009 85.339 1.00 91.38 256 LYS A N 1
ATOM 2176 C CA . LYS A 1 256 ? -62.350 -9.679 86.762 1.00 91.38 256 LYS A CA 1
ATOM 2177 C C . LYS A 1 256 ? -63.658 -8.925 86.990 1.00 91.38 256 LYS A C 1
ATOM 2179 O O . LYS A 1 256 ? -64.421 -9.331 87.852 1.00 91.38 256 LYS A O 1
ATOM 2184 N N . ILE A 1 257 ? -63.946 -7.907 86.177 1.00 89.81 257 ILE A N 1
ATOM 2185 C CA . ILE A 1 257 ? -65.204 -7.146 86.252 1.00 89.81 257 ILE A CA 1
ATOM 2186 C C . ILE A 1 257 ? -66.407 -8.067 86.018 1.00 89.81 257 ILE A C 1
ATOM 2188 O O . ILE A 1 257 ? -67.381 -7.999 86.758 1.00 89.81 257 ILE A O 1
ATOM 2192 N N . HIS A 1 258 ? -66.346 -8.967 85.031 1.00 85.25 258 HIS A N 1
ATOM 2193 C CA . HIS A 1 258 ? -67.407 -9.951 84.809 1.00 85.25 258 HIS A CA 1
ATOM 2194 C C . HIS A 1 258 ? -67.592 -10.887 86.001 1.00 85.25 258 HIS A C 1
ATOM 2196 O O . HIS A 1 258 ? -68.726 -11.117 86.407 1.00 85.25 258 HIS A O 1
ATOM 2202 N N . GLN A 1 259 ? -66.501 -11.376 86.588 1.00 88.50 259 GLN A N 1
ATOM 2203 C CA . GLN A 1 259 ? -66.556 -12.231 87.770 1.00 88.50 259 GLN A CA 1
ATOM 2204 C C . GLN A 1 259 ? -67.109 -11.483 88.995 1.00 88.50 259 GLN A C 1
ATOM 2206 O O . GLN A 1 259 ? -67.891 -12.043 89.757 1.00 88.50 259 GLN A O 1
ATOM 2211 N N . GLU A 1 260 ? -66.747 -10.212 89.180 1.00 89.12 260 GLU A N 1
ATOM 2212 C CA . GLU A 1 260 ? -67.304 -9.342 90.222 1.00 89.12 260 GLU A CA 1
ATOM 2213 C C . GLU A 1 260 ? -68.801 -9.083 90.009 1.00 89.12 260 GLU A C 1
ATOM 2215 O O . GLU A 1 260 ? -69.570 -9.224 90.957 1.00 89.12 260 GLU A O 1
ATOM 2220 N N . LEU A 1 261 ? -69.232 -8.785 88.778 1.00 85.81 261 LEU A N 1
ATOM 2221 C CA . LEU A 1 261 ? -70.646 -8.631 88.416 1.00 85.81 261 LEU A CA 1
ATOM 2222 C C . LEU A 1 261 ? -71.443 -9.920 88.643 1.00 85.81 261 LEU A C 1
ATOM 2224 O O . LEU A 1 261 ? -72.581 -9.879 89.102 1.00 85.81 261 LEU A O 1
ATOM 2228 N N . GLU A 1 262 ? -70.863 -11.074 88.325 1.00 86.75 262 GLU A N 1
ATOM 2229 C CA . GLU A 1 262 ? -71.491 -12.375 88.545 1.00 86.75 262 GLU A CA 1
ATOM 2230 C C . GLU A 1 262 ? -71.611 -12.688 90.043 1.00 86.75 262 GLU A C 1
ATOM 2232 O O . GLU A 1 262 ? -72.682 -13.074 90.513 1.00 86.75 262 GLU A O 1
ATOM 2237 N N . ASN A 1 263 ? -70.570 -12.394 90.826 1.00 87.31 263 ASN A N 1
ATOM 2238 C CA . ASN A 1 263 ? -70.615 -12.476 92.285 1.00 87.31 263 ASN A CA 1
ATOM 2239 C C . ASN A 1 263 ? -71.658 -11.518 92.892 1.00 87.31 263 ASN A C 1
ATOM 2241 O O . ASN A 1 263 ? -72.368 -11.907 93.821 1.00 87.31 263 ASN A O 1
ATOM 2245 N N . GLN A 1 264 ? -71.779 -10.289 92.375 1.00 82.56 264 GLN A N 1
ATOM 2246 C CA . GLN A 1 264 ? -72.809 -9.327 92.786 1.00 82.56 264 GLN A CA 1
ATOM 2247 C C . GLN A 1 264 ? -74.214 -9.854 92.489 1.00 82.56 264 GLN A C 1
ATOM 2249 O O . GLN A 1 264 ? -75.042 -9.874 93.394 1.00 82.56 264 GLN A O 1
ATOM 2254 N N . LYS A 1 265 ? -74.465 -10.381 91.283 1.00 82.44 265 LYS A N 1
ATOM 2255 C CA . LYS A 1 265 ? -75.749 -11.013 90.931 1.00 82.44 265 LYS A CA 1
ATOM 2256 C C . LYS A 1 265 ? -76.106 -12.163 91.872 1.00 82.44 265 LYS A C 1
ATOM 2258 O O . LYS A 1 265 ? -77.240 -12.241 92.336 1.00 82.44 265 LYS A O 1
ATOM 2263 N N . ILE A 1 266 ? -75.144 -13.030 92.202 1.00 83.81 266 ILE A N 1
ATOM 2264 C CA . ILE A 1 266 ? -75.353 -14.128 93.160 1.00 83.81 266 ILE A CA 1
ATOM 2265 C C . ILE A 1 266 ? -75.692 -13.581 94.554 1.00 83.81 266 ILE A C 1
ATOM 2267 O O . ILE A 1 266 ? -76.544 -14.142 95.246 1.00 83.81 266 ILE A O 1
ATOM 2271 N N . LYS A 1 267 ? -75.036 -12.497 94.986 1.00 82.31 267 LYS A N 1
ATOM 2272 C CA . LYS A 1 267 ? -75.303 -11.856 96.278 1.00 82.31 267 LYS A CA 1
ATOM 2273 C C . LYS A 1 267 ? -76.693 -11.215 96.314 1.00 82.31 267 LYS A C 1
ATOM 2275 O O . LYS A 1 267 ? -77.444 -11.498 97.240 1.00 82.31 267 LYS A O 1
ATOM 2280 N N . GLU A 1 268 ? -77.068 -10.458 95.287 1.00 78.62 268 GLU A N 1
ATOM 2281 C CA . GLU A 1 268 ? -78.408 -9.873 95.148 1.00 78.62 268 GLU A CA 1
ATOM 2282 C C . GLU A 1 268 ? -79.502 -10.949 95.086 1.00 78.62 268 GLU A C 1
ATOM 2284 O O . GLU A 1 268 ? -80.559 -10.798 95.693 1.00 78.62 268 GLU A O 1
ATOM 2289 N N . GLU A 1 269 ? -79.270 -12.071 94.395 1.00 78.75 269 GLU A N 1
ATOM 2290 C CA . GLU A 1 269 ? -80.205 -13.202 94.409 1.00 78.75 269 GLU A CA 1
ATOM 2291 C C . GLU A 1 269 ? -80.353 -13.826 95.800 1.00 78.75 269 GLU A C 1
ATOM 2293 O O . GLU A 1 269 ? -81.451 -14.251 96.171 1.00 78.75 269 GLU A O 1
ATOM 2298 N N . ARG A 1 270 ? -79.265 -13.913 96.577 1.00 78.12 270 ARG A N 1
ATOM 2299 C CA . ARG A 1 270 ? -79.317 -14.385 97.968 1.00 78.12 270 ARG A CA 1
ATOM 2300 C C . ARG A 1 270 ? -80.089 -13.410 98.848 1.00 78.12 270 ARG A C 1
ATOM 2302 O O . ARG A 1 270 ? -80.967 -13.861 99.575 1.00 78.12 270 ARG A O 1
ATOM 2309 N N . GLU A 1 271 ? -79.829 -12.113 98.728 1.00 77.69 271 GLU A N 1
ATOM 2310 C CA . GLU A 1 271 ? -80.540 -11.061 99.464 1.00 77.69 271 GLU A CA 1
ATOM 2311 C C . GLU A 1 271 ? -82.037 -11.058 99.119 1.00 77.69 271 GLU A C 1
ATOM 2313 O O . GLU A 1 271 ? -82.864 -11.108 100.024 1.00 77.69 271 GLU A O 1
ATOM 2318 N N . LYS A 1 272 ? -82.412 -11.171 97.837 1.00 74.81 272 LYS A N 1
ATOM 2319 C CA . LYS A 1 272 ? -83.818 -11.331 97.413 1.00 74.81 272 LYS A CA 1
ATOM 2320 C C . LYS A 1 272 ? -84.459 -12.612 97.946 1.00 74.81 272 LYS A C 1
ATOM 2322 O O . LYS A 1 272 ? -85.633 -12.609 98.310 1.00 74.81 272 LYS A O 1
ATOM 2327 N N . LYS A 1 273 ? -83.721 -13.728 98.008 1.00 74.31 273 LYS A N 1
ATOM 2328 C CA . LYS A 1 273 ? -84.210 -14.981 98.619 1.00 74.31 273 LYS A CA 1
ATOM 2329 C C . LYS A 1 273 ? -84.383 -14.842 100.132 1.00 74.31 273 LYS A C 1
ATOM 2331 O O . LYS A 1 273 ? -85.314 -15.432 100.680 1.00 74.31 273 LYS A O 1
ATOM 2336 N N . GLU A 1 274 ? -83.520 -14.092 100.808 1.00 74.44 274 GLU A N 1
ATOM 2337 C CA . GLU A 1 274 ? -83.648 -13.793 102.235 1.00 74.44 274 GLU A CA 1
ATOM 2338 C C . GLU A 1 274 ? -84.786 -12.811 102.526 1.00 74.44 274 GLU A C 1
ATOM 2340 O O . GLU A 1 274 ? -85.559 -13.060 103.447 1.00 74.44 274 GLU A O 1
ATOM 2345 N N . GLU A 1 275 ? -84.980 -11.772 101.712 1.00 69.56 275 GLU A N 1
ATOM 2346 C CA . GLU A 1 275 ? -86.157 -10.900 101.774 1.00 69.56 275 GLU A CA 1
ATOM 2347 C C . GLU A 1 275 ? -87.444 -11.677 101.507 1.00 69.56 275 GLU A C 1
ATOM 2349 O O . GLU A 1 275 ? -88.393 -11.569 102.278 1.00 69.56 275 GLU A O 1
ATOM 2354 N N . ALA A 1 276 ? -87.474 -12.546 100.493 1.00 66.94 276 ALA A N 1
ATOM 2355 C CA . ALA A 1 276 ? -88.621 -13.415 100.241 1.00 66.94 276 ALA A CA 1
ATOM 2356 C C . ALA A 1 276 ? -88.902 -14.362 101.424 1.00 66.94 276 ALA A C 1
ATOM 2358 O O . ALA A 1 276 ? -90.063 -14.653 101.725 1.00 66.94 276 ALA A O 1
ATOM 2359 N N . LYS A 1 277 ? -87.861 -14.832 102.129 1.00 69.62 277 LYS A N 1
ATOM 2360 C CA . LYS A 1 277 ? -88.006 -15.594 103.381 1.00 69.62 277 LYS A CA 1
ATOM 2361 C C . LYS A 1 277 ? -88.510 -14.724 104.533 1.00 69.62 277 LYS A C 1
ATOM 2363 O O . LYS A 1 277 ? -89.370 -15.194 105.270 1.00 69.62 277 LYS A O 1
ATOM 2368 N N . ARG A 1 278 ? -88.031 -13.483 104.680 1.00 64.94 278 ARG A N 1
ATOM 2369 C CA . ARG A 1 278 ? -88.513 -12.528 105.692 1.00 64.94 278 ARG A CA 1
ATOM 2370 C C . ARG A 1 278 ? -89.972 -12.160 105.463 1.00 64.94 278 ARG A C 1
ATOM 2372 O O . ARG A 1 278 ? -90.737 -12.263 106.407 1.00 64.94 278 ARG A O 1
ATOM 2379 N N . ILE A 1 279 ? -90.374 -11.863 104.226 1.00 59.59 279 ILE A N 1
ATOM 2380 C CA . ILE A 1 279 ? -91.772 -11.606 103.846 1.00 59.59 279 ILE A CA 1
ATOM 2381 C C . ILE A 1 279 ? -92.645 -12.843 104.119 1.00 59.59 279 ILE A C 1
ATOM 2383 O O . ILE A 1 279 ? -93.733 -12.724 104.671 1.00 59.59 279 ILE A O 1
ATOM 2387 N N . LYS A 1 280 ? -92.168 -14.062 103.818 1.00 57.66 280 LYS A N 1
ATOM 2388 C CA . LYS A 1 280 ? -92.872 -15.299 104.218 1.00 57.66 280 LYS A CA 1
ATOM 2389 C C . LYS A 1 280 ? -92.935 -15.502 105.739 1.00 57.66 280 LYS A C 1
ATOM 2391 O O . LYS A 1 280 ? -93.883 -16.122 106.215 1.00 57.66 280 LYS A O 1
ATOM 2396 N N . GLY A 1 281 ? -91.947 -15.012 106.488 1.00 57.41 281 GLY A N 1
ATOM 2397 C CA . GLY A 1 281 ? -91.924 -15.005 107.952 1.00 57.41 281 GLY A CA 1
ATOM 2398 C C . GLY A 1 281 ? -92.933 -14.023 108.547 1.00 57.41 281 GLY A C 1
ATOM 2399 O O . GLY A 1 281 ? -93.737 -14.424 109.381 1.00 57.41 281 GLY A O 1
ATOM 2400 N N . THR A 1 282 ? -92.986 -12.787 108.046 1.00 53.28 282 THR A N 1
ATOM 2401 C CA . THR A 1 282 ? -93.977 -11.786 108.471 1.00 53.28 282 THR A CA 1
ATOM 2402 C C . THR A 1 282 ? -95.400 -12.161 108.062 1.00 53.28 282 THR A C 1
ATOM 2404 O O . THR A 1 282 ? -96.319 -11.940 108.839 1.00 53.28 282 THR A O 1
ATOM 2407 N N . ILE A 1 283 ? -95.616 -12.823 106.919 1.00 52.78 283 ILE A N 1
ATOM 2408 C CA . ILE A 1 283 ? -96.939 -13.383 106.574 1.00 52.78 283 ILE A CA 1
ATOM 2409 C C . ILE A 1 283 ? -97.354 -14.495 107.561 1.00 52.78 283 ILE A C 1
ATOM 2411 O O . ILE A 1 283 ? -98.534 -14.618 107.887 1.00 52.78 283 ILE A O 1
ATOM 2415 N N . LYS A 1 284 ? -96.402 -15.275 108.097 1.00 51.44 284 LYS A N 1
ATOM 2416 C CA . LYS A 1 284 ? -96.674 -16.250 109.168 1.00 51.44 284 LYS A CA 1
ATOM 2417 C C . LYS A 1 284 ? -96.965 -15.588 110.518 1.00 51.44 284 LYS A C 1
ATOM 2419 O O . LYS A 1 284 ? -97.835 -16.078 111.224 1.00 51.44 284 LYS A O 1
ATOM 2424 N N . GLU A 1 285 ? -96.302 -14.488 110.866 1.00 47.66 285 GLU A N 1
ATOM 2425 C CA . GLU A 1 285 ? -96.576 -13.753 112.115 1.00 47.66 285 GLU A CA 1
ATOM 2426 C C . GLU A 1 285 ? -97.912 -12.995 112.073 1.00 47.66 285 GLU A C 1
ATOM 2428 O O . GLU A 1 285 ? -98.649 -13.002 113.056 1.00 47.66 285 GLU A O 1
ATOM 2433 N N . VAL A 1 286 ? -98.308 -12.443 110.921 1.00 48.22 286 VAL A N 1
ATOM 2434 C CA . VAL A 1 286 ? -99.646 -11.843 110.746 1.00 48.22 286 VAL A CA 1
ATOM 2435 C C . VAL A 1 286 ? -100.750 -12.918 110.777 1.00 48.22 286 VAL A C 1
ATOM 2437 O O . VAL A 1 286 ? -101.843 -12.668 111.283 1.00 48.22 286 VAL A O 1
ATOM 2440 N N . SER A 1 287 ? -100.457 -14.152 110.348 1.00 44.66 287 SER A N 1
ATOM 2441 C CA . SER A 1 287 ? -101.382 -15.292 110.466 1.00 44.66 287 SER A CA 1
ATOM 2442 C C . SER A 1 287 ? -101.604 -15.773 111.909 1.00 44.66 287 SER A C 1
ATOM 2444 O O . SER A 1 287 ? -102.601 -16.447 112.150 1.00 44.66 287 SER A O 1
ATOM 2446 N N . VAL A 1 288 ? -100.714 -15.453 112.857 1.00 48.47 288 VAL A N 1
ATOM 2447 C CA . VAL A 1 288 ? -100.844 -15.832 114.282 1.00 48.47 288 VAL A CA 1
ATOM 2448 C C . VAL A 1 288 ? -101.569 -14.752 115.099 1.00 48.47 288 VAL A C 1
ATOM 2450 O O . VAL A 1 288 ? -102.072 -15.033 116.176 1.00 48.47 288 VAL A O 1
ATOM 2453 N N . LEU A 1 289 ? -101.710 -13.535 114.565 1.00 43.34 289 LEU A N 1
ATOM 2454 C CA . LEU A 1 289 ? -102.534 -12.465 115.149 1.00 43.34 289 LEU A CA 1
ATOM 2455 C C . LEU A 1 289 ? -103.985 -12.455 114.622 1.00 43.34 289 LEU A C 1
ATOM 2457 O O . LEU A 1 289 ? -104.740 -11.534 114.922 1.00 43.34 289 LEU A O 1
ATOM 2461 N N . SER A 1 290 ? -104.365 -13.463 113.828 1.00 41.06 290 SER A N 1
ATOM 2462 C CA . SER A 1 290 ? -105.674 -13.574 113.159 1.00 41.06 290 SER A CA 1
ATOM 2463 C C . SER A 1 290 ? -106.480 -14.821 113.567 1.00 41.06 290 SER A C 1
ATOM 2465 O O . SER A 1 290 ? -107.463 -15.147 112.903 1.00 41.06 290 SER A O 1
ATOM 2467 N N . GLY A 1 291 ? -106.073 -15.531 114.623 1.00 40.59 291 GLY A N 1
ATOM 2468 C CA . GLY A 1 291 ? -106.792 -16.674 115.197 1.00 40.59 291 GLY A CA 1
ATOM 2469 C C . GLY A 1 291 ? -106.680 -16.668 116.709 1.00 40.59 291 GLY A C 1
ATOM 2470 O O . GLY A 1 291 ? -107.679 -17.044 117.356 1.00 40.59 291 GLY A O 1
#

Secondary structure (DSSP, 8-state):
-HHHHHHHHHHHHHHHHHHHHHHHHHHHHHHHHHHHHHHHHHHHHHHHHHHHHHHHHHHHHHHHHHHHHHHHHHHHHHHHHHHSSSS--HHHHHHHHHHHHHHHHHHT--HHHHHHHHHHHHHHHHHHHHHHHHHHHHHHHHHHHHHHHHHHHHHHHHHHHHHHHHHHHHHHHHHHHHHHHHHHHHHHHHHHHHHHHHHHHHHTT-HHHHHHHHHHHHHHHHHTT-HHHHHHHHHHHHHHHHHHHHHHHHHHHHHHHHHHHHHHHHHHHHHHHHHHHHHHHHHHHHHHS--

Sequence (291 aa):
MIAKADLLKKRREQEEEQKLKRELDRLKEERNLEGILKERRRQEREKKKAQQIATKQRERIIQDQMTFREAAYSLLEDGGKYIKMSTPDYDKAISLYVQARDLLAEKIGWEPELTNLNTLIKDLINEKELYLKKKKTEEENTIKRQQEYELFREEMKKQQMETELRKREQQMKFKKLYETQKQAEKIKEEGLKLIDEGKELATKYEFKAAYMKFNNAITKFKNIGWGEQTKFIEKEIENARKFEQRVIDSNRKIKKIHQELENQKIKEEREKKEEAKRIKGTIKEVSVLSG

Radius of gyration: 82.93 Å; chains: 1; bounding box: 190×39×243 Å

Foldseek 3Di:
DVVVVVVVVVVVVVVVVVVVVVVVVVVVVVVVVVVVVVVVVVVVVVVVVVVVVVVVVVVVLVVQLVVLLVVLVVLQVVLVVQCPDPDRPLVSSLVSLVVSLVSCCPRPVPPVVNVVSVVVSVVSVVVVVVVVVVVVVVVVVVVVVVVVVVVVVVVVVVVVVVVVVVVVVVVVVVVVVVVLVVVLVVLLVQLVVLQVVLVVCLVVLVLVSSVVSLVSSLVSCVVSVNNVVNVVSVVVNVVSVVSNVVVVVVVVVVVVVVVVVVVVVVVVVVVVVVVVVVVVVVVVVVVVVVD

Organism: NCBI:txid412755

pLDDT: mean 90.38, std 12.22, range [40.59, 98.38]